Protein AF-A0A6B0SMD5-F1 (afdb_monomer_lite)

Structure (mmCIF, N/CA/C/O backbone):
data_AF-A0A6B0SMD5-F1
#
_entry.id   AF-A0A6B0SMD5-F1
#
loop_
_atom_site.group_PDB
_atom_site.id
_atom_site.type_symbol
_atom_site.label_atom_id
_atom_site.label_alt_id
_atom_site.label_comp_id
_atom_site.label_asym_id
_atom_site.label_entity_id
_atom_site.label_seq_id
_atom_site.pdbx_PDB_ins_code
_atom_site.Cartn_x
_atom_site.Cartn_y
_atom_site.Cartn_z
_atom_site.occupancy
_atom_site.B_iso_or_equiv
_atom_site.auth_seq_id
_atom_site.auth_comp_id
_atom_site.auth_asym_id
_atom_site.auth_atom_id
_atom_site.pdbx_PDB_model_num
ATOM 1 N N . ARG A 1 1 ? 33.589 -5.344 41.983 1.00 40.88 1 ARG A N 1
ATOM 2 C CA . ARG A 1 1 ? 32.615 -4.502 41.244 1.00 40.88 1 ARG A CA 1
ATOM 3 C C . ARG A 1 1 ? 31.488 -5.409 40.750 1.00 40.88 1 ARG A C 1
ATOM 5 O O . ARG A 1 1 ? 31.719 -6.184 39.834 1.00 40.88 1 ARG A O 1
ATOM 12 N N . ARG A 1 2 ? 30.335 -5.426 41.435 1.00 37.09 2 ARG A N 1
ATOM 13 C CA . ARG A 1 2 ? 29.157 -6.231 41.056 1.00 37.09 2 ARG A CA 1
ATOM 14 C C . ARG A 1 2 ? 28.336 -5.452 40.021 1.00 37.09 2 ARG A C 1
ATOM 16 O O . ARG A 1 2 ? 28.142 -4.254 40.202 1.00 37.09 2 ARG A O 1
ATOM 23 N N . ARG A 1 3 ? 27.903 -6.121 38.947 1.00 42.72 3 ARG A N 1
ATOM 24 C CA . ARG A 1 3 ? 26.966 -5.572 37.952 1.00 42.72 3 ARG A CA 1
ATOM 25 C C . ARG A 1 3 ? 25.601 -5.303 38.614 1.00 42.72 3 ARG A C 1
ATOM 27 O O . ARG A 1 3 ? 25.215 -6.104 39.468 1.00 42.72 3 ARG A O 1
ATOM 34 N N . PRO A 1 4 ? 24.864 -4.241 38.239 1.00 43.91 4 PRO A N 1
ATOM 35 C CA . PRO A 1 4 ? 23.484 -4.084 38.672 1.00 43.91 4 PRO A CA 1
ATOM 36 C C . PRO A 1 4 ? 22.638 -5.166 37.992 1.00 43.91 4 PRO A C 1
ATOM 38 O O . PRO A 1 4 ? 22.689 -5.329 36.773 1.00 43.91 4 PRO A O 1
ATOM 41 N N . GLY A 1 5 ? 21.916 -5.948 38.794 1.00 40.22 5 GLY A N 1
ATOM 42 C CA . GLY A 1 5 ? 20.971 -6.943 38.304 1.00 40.22 5 GLY A CA 1
ATOM 43 C C . GLY A 1 5 ? 19.803 -6.254 37.609 1.00 40.22 5 GLY A C 1
ATOM 44 O O . GLY A 1 5 ? 19.131 -5.422 38.214 1.00 40.22 5 GLY A O 1
ATOM 45 N N . GLY A 1 6 ? 19.564 -6.605 36.346 1.00 43.84 6 GLY A N 1
ATOM 46 C CA . GLY A 1 6 ? 18.316 -6.269 35.675 1.00 43.84 6 GLY A CA 1
ATOM 47 C C . GLY A 1 6 ? 17.167 -6.926 36.431 1.00 43.84 6 GLY A C 1
ATOM 48 O O . GLY A 1 6 ? 17.117 -8.153 36.538 1.00 43.84 6 GLY A O 1
ATOM 49 N N . ARG A 1 7 ? 16.268 -6.117 36.998 1.00 48.53 7 ARG A N 1
ATOM 50 C CA . ARG A 1 7 ? 14.989 -6.617 37.505 1.00 48.53 7 ARG A CA 1
ATOM 51 C C . ARG A 1 7 ? 14.205 -7.136 36.305 1.00 48.53 7 ARG A C 1
ATOM 53 O O . ARG A 1 7 ? 13.841 -6.360 35.429 1.00 48.53 7 ARG A O 1
ATOM 60 N N . ARG A 1 8 ? 13.986 -8.450 36.248 1.00 53.38 8 ARG A N 1
ATOM 61 C CA . ARG A 1 8 ? 12.974 -9.033 35.365 1.00 53.38 8 ARG A CA 1
ATOM 62 C C . ARG A 1 8 ? 11.617 -8.709 35.980 1.00 53.38 8 ARG A C 1
ATOM 64 O O . ARG A 1 8 ? 11.415 -9.030 37.149 1.00 53.38 8 ARG A O 1
ATOM 71 N N . ALA A 1 9 ? 10.748 -8.056 35.213 1.00 47.12 9 ALA A N 1
ATOM 72 C CA . ALA A 1 9 ? 9.362 -7.830 35.600 1.00 47.12 9 ALA A CA 1
ATOM 73 C C . ALA A 1 9 ? 8.710 -9.171 35.975 1.00 47.12 9 ALA A C 1
ATOM 75 O O . ALA A 1 9 ? 8.896 -10.180 35.289 1.00 47.12 9 ALA A O 1
ATOM 76 N N . THR A 1 10 ? 8.020 -9.193 37.106 1.00 58.84 10 THR A N 1
ATOM 77 C CA . THR A 1 10 ? 7.328 -10.366 37.641 1.00 58.84 10 THR A CA 1
ATOM 78 C C . THR A 1 10 ? 5.875 -10.396 37.162 1.00 58.84 10 THR A C 1
ATOM 80 O O . THR A 1 10 ? 5.336 -9.395 36.699 1.00 5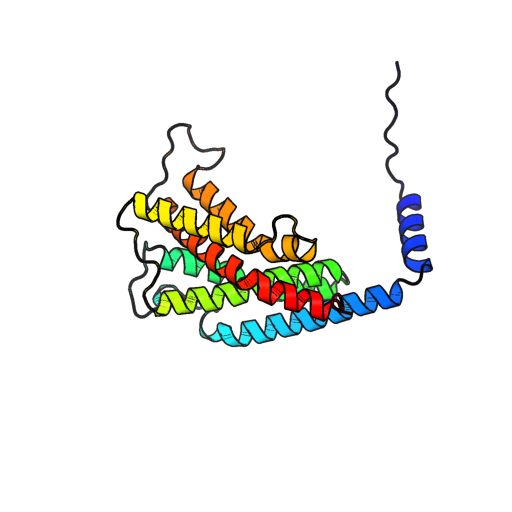8.84 10 THR A O 1
ATOM 83 N N . VAL A 1 11 ? 5.201 -11.543 37.294 1.00 60.91 11 VAL A N 1
ATOM 84 C CA . VAL A 1 11 ? 3.767 -11.679 36.961 1.00 60.91 11 VAL A CA 1
ATOM 85 C C . VAL A 1 11 ? 2.897 -10.712 37.780 1.00 60.91 11 VAL A C 1
ATOM 87 O O . VAL A 1 11 ? 1.897 -10.212 37.278 1.00 60.91 11 VAL A O 1
ATOM 90 N N . ALA A 1 12 ? 3.307 -10.396 39.012 1.00 57.53 12 ALA A N 1
ATOM 91 C CA . ALA A 1 12 ? 2.633 -9.412 39.856 1.00 57.53 12 ALA A CA 1
ATOM 92 C C . ALA A 1 12 ? 2.779 -7.978 39.317 1.00 57.53 12 ALA A C 1
ATOM 94 O O . ALA A 1 12 ? 1.843 -7.194 39.434 1.00 57.53 12 ALA A O 1
ATOM 95 N N . ASP A 1 13 ? 3.904 -7.658 38.668 1.00 63.31 13 ASP A N 1
ATOM 96 C CA . ASP A 1 13 ? 4.102 -6.357 38.019 1.00 63.31 13 ASP A CA 1
ATOM 97 C C . ASP A 1 13 ? 3.202 -6.218 36.778 1.00 63.31 13 ASP A C 1
ATOM 99 O O . ASP A 1 13 ? 2.636 -5.155 36.542 1.00 63.31 13 ASP A O 1
ATOM 103 N N . ALA A 1 14 ? 3.005 -7.303 36.018 1.00 58.41 14 ALA A N 1
ATOM 104 C CA . A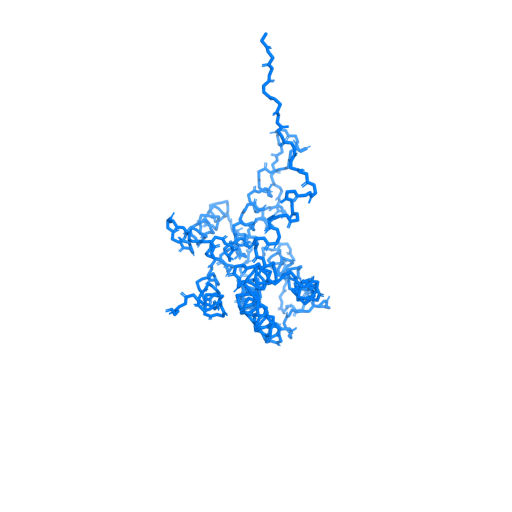LA A 1 14 ? 2.081 -7.327 34.880 1.00 58.41 14 ALA A CA 1
ATOM 105 C C . ALA A 1 14 ? 0.608 -7.236 35.317 1.00 58.41 14 ALA A C 1
ATOM 107 O O . ALA A 1 14 ? -0.176 -6.531 34.686 1.00 58.41 14 ALA A O 1
ATOM 108 N N . ALA A 1 15 ? 0.234 -7.910 36.409 1.00 63.31 15 ALA A N 1
ATOM 109 C CA . ALA A 1 15 ? -1.106 -7.815 36.985 1.00 63.31 15 ALA A CA 1
ATOM 110 C C . ALA A 1 15 ? -1.381 -6.419 37.561 1.00 63.31 15 ALA A C 1
ATOM 112 O O . ALA A 1 15 ? -2.445 -5.873 37.316 1.00 63.31 15 ALA A O 1
ATOM 113 N N . GLY A 1 16 ? -0.406 -5.806 38.243 1.00 63.56 16 GLY A N 1
ATOM 114 C CA . GLY A 1 16 ? -0.524 -4.436 38.748 1.00 63.56 16 GLY A CA 1
ATOM 115 C C . GLY A 1 16 ? -0.616 -3.387 37.636 1.00 63.56 16 GLY A C 1
ATOM 116 O O . GLY A 1 16 ? -1.392 -2.446 37.757 1.00 63.56 16 GLY A O 1
ATOM 117 N N . LEU A 1 17 ? 0.115 -3.570 36.529 1.00 59.59 17 LEU A N 1
ATOM 118 C CA . LEU A 1 17 ? -0.029 -2.742 35.326 1.00 59.59 17 LEU A CA 1
ATOM 119 C C . LEU A 1 17 ? -1.403 -2.917 34.677 1.00 59.59 17 LEU A C 1
ATOM 121 O O . LEU A 1 17 ? -2.025 -1.926 34.317 1.00 59.59 17 LEU A O 1
ATOM 125 N N . ARG A 1 18 ? -1.887 -4.159 34.558 1.00 63.84 18 ARG A N 1
ATOM 126 C CA . ARG A 1 18 ? -3.223 -4.455 34.030 1.00 63.84 18 ARG A CA 1
ATOM 127 C C . ARG A 1 18 ? -4.319 -3.860 34.911 1.00 63.84 18 ARG A C 1
ATOM 129 O O . ARG A 1 18 ? -5.243 -3.262 34.381 1.00 63.84 18 ARG A O 1
ATOM 136 N N . ASP A 1 19 ? -4.214 -3.990 36.227 1.00 64.06 19 ASP A N 1
ATOM 137 C CA . ASP A 1 19 ? -5.204 -3.452 37.158 1.00 64.06 19 ASP A CA 1
ATOM 138 C C . ASP A 1 19 ? -5.182 -1.922 37.168 1.00 64.06 19 ASP A C 1
ATOM 140 O O . ASP A 1 19 ? -6.248 -1.318 37.138 1.00 64.06 19 ASP A O 1
ATOM 144 N N . ALA A 1 20 ? -4.009 -1.281 37.125 1.00 61.00 20 ALA A N 1
ATOM 145 C CA . ALA A 1 20 ? -3.918 0.171 36.954 1.00 61.00 20 ALA A CA 1
ATOM 146 C C . ALA A 1 20 ? -4.561 0.622 35.629 1.00 61.00 20 ALA A C 1
ATOM 148 O O . ALA A 1 20 ? -5.340 1.567 35.608 1.00 61.00 20 ALA A O 1
ATOM 149 N N . TYR A 1 21 ? -4.314 -0.120 34.546 1.00 62.03 21 TYR A N 1
ATOM 150 C CA . TYR A 1 21 ? -4.884 0.143 33.224 1.00 62.03 21 TYR A CA 1
ATOM 151 C C . TYR A 1 21 ? -6.415 -0.020 33.177 1.00 62.03 21 TYR A C 1
ATOM 153 O O . TYR A 1 21 ? -7.096 0.743 32.503 1.00 62.03 21 TYR A O 1
ATOM 161 N N . VAL A 1 22 ? -6.966 -0.996 33.905 1.00 64.50 22 VAL A N 1
ATOM 162 C CA . VAL A 1 22 ? -8.417 -1.252 33.987 1.00 64.50 22 VAL A CA 1
ATOM 163 C C . VAL A 1 22 ? -9.116 -0.282 34.951 1.00 64.50 22 VAL A C 1
ATOM 165 O O . VAL A 1 22 ? -10.238 0.141 34.697 1.00 64.50 22 VAL A O 1
ATOM 168 N N . THR A 1 23 ? -8.466 0.102 36.052 1.00 60.31 23 THR A N 1
ATOM 169 C CA . THR A 1 23 ? -9.078 0.937 37.105 1.00 60.31 23 THR A CA 1
ATOM 170 C C . THR A 1 23 ? -9.229 2.402 36.685 1.00 60.31 23 THR A C 1
ATOM 172 O O . THR A 1 23 ? -10.162 3.064 37.136 1.00 60.31 23 THR A O 1
ATOM 175 N N . ASP A 1 24 ? -8.374 2.897 35.786 1.00 61.69 24 ASP A N 1
ATOM 176 C CA . ASP A 1 24 ? -8.388 4.296 35.331 1.00 61.69 24 ASP A CA 1
ATOM 177 C C . ASP A 1 24 ? -9.480 4.614 34.281 1.00 61.69 24 ASP A C 1
ATOM 179 O O . ASP A 1 24 ? -9.509 5.714 33.733 1.00 61.69 24 ASP A O 1
ATOM 183 N N . GLY A 1 25 ? -10.431 3.700 34.032 1.00 57.34 25 GLY A N 1
ATOM 184 C CA . GLY A 1 25 ? -11.622 3.993 33.220 1.00 57.34 25 GLY A CA 1
ATOM 185 C C . GLY A 1 25 ? -11.410 3.874 31.708 1.00 57.34 25 GLY A C 1
ATOM 186 O O . GLY A 1 25 ? -12.002 4.626 30.938 1.00 57.34 25 GLY A O 1
ATOM 187 N N . MET A 1 26 ? -10.586 2.915 31.281 1.00 68.44 26 MET A N 1
ATOM 188 C CA . MET A 1 26 ? -10.280 2.661 29.868 1.00 68.44 26 MET A CA 1
ATOM 189 C C . MET A 1 26 ? -11.353 1.858 29.121 1.00 68.44 26 MET A C 1
ATOM 191 O O . MET A 1 26 ? -11.210 1.678 27.918 1.00 68.44 26 MET A O 1
ATOM 195 N N . ASP A 1 27 ? -12.414 1.384 29.782 1.00 75.94 27 ASP A N 1
ATOM 196 C CA . ASP A 1 27 ? -13.461 0.577 29.131 1.00 75.94 27 ASP A CA 1
ATOM 197 C C . ASP A 1 27 ? -14.084 1.315 27.938 1.00 75.94 27 ASP A C 1
ATOM 199 O O . ASP A 1 27 ? -14.187 0.749 26.856 1.00 75.94 27 ASP A O 1
ATOM 203 N N . ALA A 1 28 ? -14.381 2.611 28.099 1.00 77.06 28 ALA A N 1
ATOM 204 C CA . ALA A 1 28 ? -14.883 3.446 27.008 1.00 77.06 28 ALA A CA 1
ATOM 205 C C . ALA A 1 28 ? -13.875 3.549 25.850 1.00 77.06 28 ALA A C 1
ATOM 207 O O . ALA A 1 28 ? -14.237 3.347 24.700 1.00 77.06 28 ALA A O 1
ATOM 208 N N . TYR A 1 29 ? -12.591 3.762 26.155 1.00 77.31 29 TYR A N 1
ATOM 209 C CA . TYR A 1 29 ? -11.536 3.801 25.139 1.00 77.31 29 TYR A CA 1
ATOM 210 C C . TYR A 1 29 ? -11.376 2.459 24.409 1.00 77.31 29 TYR A C 1
ATOM 212 O O . TYR A 1 29 ? -11.175 2.418 23.198 1.00 77.31 29 TYR A O 1
ATOM 220 N N . VAL A 1 30 ? -11.448 1.340 25.133 1.00 83.56 30 VAL A N 1
ATOM 221 C CA . VAL A 1 30 ? -11.373 -0.000 24.541 1.00 83.56 30 VAL A CA 1
ATOM 222 C C . VAL A 1 30 ? -12.583 -0.255 23.643 1.00 83.56 30 VAL A C 1
ATOM 224 O O . VAL A 1 30 ? -12.401 -0.782 22.545 1.00 83.56 30 VAL A O 1
ATOM 227 N N . ASP A 1 31 ? -13.780 0.151 24.068 1.00 86.62 31 ASP A N 1
ATOM 228 C CA . ASP A 1 31 ? -15.007 0.064 23.272 1.00 86.62 31 ASP A CA 1
ATOM 229 C C . ASP A 1 31 ? -14.931 0.938 22.007 1.00 86.62 31 ASP A C 1
ATOM 231 O O . ASP A 1 31 ? -15.345 0.501 20.926 1.00 86.62 31 ASP A O 1
ATOM 235 N N . ASP A 1 32 ? -14.336 2.130 22.101 1.00 86.50 32 ASP A N 1
ATOM 236 C CA . ASP A 1 32 ? -14.107 3.023 20.962 1.00 86.50 32 ASP A CA 1
ATOM 237 C C . ASP A 1 32 ? -13.142 2.387 19.950 1.00 86.50 32 ASP A C 1
ATOM 239 O O . ASP A 1 32 ? -13.452 2.292 18.761 1.00 86.50 32 ASP A O 1
ATOM 243 N N . VAL A 1 33 ? -12.008 1.845 20.410 1.00 88.94 33 VAL A N 1
ATOM 244 C CA . VAL A 1 33 ? -11.039 1.154 19.539 1.00 88.94 33 VAL A CA 1
ATOM 245 C C . VAL A 1 33 ? -11.635 -0.129 18.942 1.00 88.94 33 VAL A C 1
ATOM 247 O O . VAL A 1 33 ? -11.382 -0.440 17.776 1.00 88.94 33 VAL A O 1
ATOM 250 N N . ALA A 1 34 ? -12.456 -0.870 19.692 1.00 90.00 34 ALA A N 1
ATOM 251 C CA . ALA A 1 34 ? -13.175 -2.043 19.186 1.00 90.00 34 ALA A CA 1
ATOM 252 C C . ALA A 1 34 ? -14.182 -1.671 18.087 1.00 90.00 34 ALA A C 1
ATOM 254 O O . ALA A 1 34 ? -14.297 -2.359 17.063 1.00 90.00 34 ALA A O 1
ATOM 255 N N . THR A 1 35 ? -14.886 -0.555 18.279 1.00 92.56 35 THR A N 1
ATOM 256 C CA . THR A 1 35 ? -15.818 0.002 17.298 1.00 92.56 35 THR A CA 1
ATOM 257 C C . THR A 1 35 ? -15.075 0.440 16.038 1.00 92.56 35 THR A C 1
ATOM 259 O O . THR A 1 35 ? -15.469 0.044 14.938 1.00 92.56 35 THR A O 1
ATOM 262 N N . ALA A 1 36 ? -13.967 1.172 16.183 1.00 93.00 36 ALA A N 1
ATOM 263 C CA . ALA A 1 36 ? -13.107 1.588 15.078 1.00 93.00 36 ALA A CA 1
ATOM 264 C C . ALA A 1 36 ? -12.583 0.383 14.281 1.00 93.00 36 ALA A C 1
ATOM 266 O O . ALA A 1 36 ? -12.676 0.356 13.054 1.00 93.00 36 ALA A O 1
ATOM 267 N N . ALA A 1 37 ? -12.097 -0.655 14.972 1.00 93.44 37 ALA A N 1
ATOM 268 C CA . ALA A 1 37 ? -11.626 -1.888 14.345 1.00 93.44 37 ALA A CA 1
ATOM 269 C C . ALA A 1 37 ? -12.719 -2.555 13.495 1.00 93.44 37 ALA A C 1
ATOM 271 O O . ALA A 1 37 ? -12.462 -2.947 12.356 1.00 93.44 37 ALA A O 1
ATOM 272 N N . SER A 1 38 ? -13.941 -2.647 14.027 1.00 93.69 38 SER A N 1
ATOM 273 C CA . SER A 1 38 ? -15.077 -3.260 13.327 1.00 93.69 38 SER A CA 1
ATOM 274 C C . SER A 1 38 ? -15.476 -2.459 12.085 1.00 93.69 38 SER A C 1
ATOM 276 O O . SER A 1 38 ? -15.642 -3.028 11.008 1.00 93.69 38 SER A O 1
ATOM 278 N N . ARG A 1 39 ? -15.547 -1.127 12.197 1.00 94.81 39 ARG A N 1
ATOM 279 C CA . ARG A 1 39 ? -15.861 -0.251 11.058 1.00 94.81 39 ARG A CA 1
ATOM 280 C C . ARG A 1 39 ? -14.787 -0.310 9.977 1.00 94.81 39 ARG A C 1
ATOM 282 O O . ARG A 1 39 ? -15.110 -0.411 8.797 1.00 94.81 39 ARG A O 1
ATOM 289 N N . LEU A 1 40 ? -13.509 -0.310 10.357 1.00 94.62 40 LEU A N 1
ATOM 290 C CA . LEU A 1 40 ? -12.411 -0.457 9.402 1.00 94.62 40 LEU A CA 1
ATOM 291 C C . LEU A 1 40 ? -12.436 -1.825 8.707 1.00 94.62 40 LEU A C 1
ATOM 293 O O . LEU A 1 40 ? -12.183 -1.887 7.504 1.00 94.62 40 LEU A O 1
ATOM 297 N N . ALA A 1 41 ? -12.791 -2.904 9.413 1.00 92.31 41 ALA A N 1
ATOM 298 C CA . ALA A 1 41 ? -12.987 -4.218 8.801 1.00 92.31 41 ALA A CA 1
ATOM 299 C C . ALA A 1 41 ? -14.120 -4.202 7.755 1.00 92.31 41 ALA A C 1
ATOM 301 O O . ALA A 1 41 ? -13.939 -4.710 6.646 1.00 92.31 41 ALA A O 1
ATOM 302 N N . ASP A 1 42 ? -15.242 -3.538 8.046 1.00 92.62 42 ASP A N 1
ATOM 303 C CA . ASP A 1 42 ? -16.336 -3.363 7.082 1.00 92.62 42 ASP A CA 1
ATOM 304 C C . ASP A 1 42 ? -15.895 -2.572 5.839 1.00 92.62 42 ASP A C 1
ATOM 306 O O . ASP A 1 42 ? -16.248 -2.933 4.709 1.00 92.62 42 ASP A O 1
ATOM 310 N N . VAL A 1 43 ? -15.087 -1.519 6.020 1.00 93.81 43 VAL A N 1
ATOM 311 C CA . VAL A 1 43 ? -14.518 -0.727 4.915 1.00 93.81 43 VAL A CA 1
ATOM 312 C C . VAL A 1 43 ? -13.554 -1.571 4.079 1.00 93.81 43 VAL A C 1
ATOM 314 O O . VAL A 1 43 ? -13.625 -1.525 2.848 1.00 93.81 43 VAL A O 1
ATOM 317 N N . VAL A 1 44 ? -12.697 -2.381 4.711 1.00 91.81 44 VAL A N 1
ATOM 318 C CA . VAL A 1 44 ? -11.823 -3.343 4.018 1.00 91.81 44 VAL A CA 1
ATOM 319 C C . VAL A 1 44 ? -12.662 -4.291 3.169 1.00 91.81 44 VAL A C 1
ATOM 321 O O . VAL A 1 44 ? -12.436 -4.397 1.963 1.00 91.81 44 VAL A O 1
ATOM 324 N N . ALA A 1 45 ? -13.672 -4.929 3.762 1.00 89.50 45 ALA A N 1
ATOM 325 C CA . ALA A 1 45 ? -14.530 -5.880 3.068 1.00 89.50 45 ALA A CA 1
ATOM 326 C C . ALA A 1 45 ? -15.300 -5.227 1.908 1.00 89.50 45 ALA A C 1
ATOM 328 O O . ALA A 1 45 ? -15.445 -5.822 0.839 1.00 89.50 45 ALA A O 1
ATOM 329 N N . ALA A 1 46 ? -15.783 -3.994 2.085 1.00 89.62 46 ALA A N 1
ATOM 330 C CA . ALA A 1 46 ? -16.450 -3.240 1.028 1.00 89.62 46 ALA A CA 1
ATOM 331 C C . ALA A 1 46 ? -15.499 -2.888 -0.124 1.00 89.62 46 ALA A C 1
ATOM 333 O O . ALA A 1 46 ? -15.856 -3.076 -1.286 1.00 89.62 46 ALA A O 1
ATOM 334 N N . THR A 1 47 ? -14.284 -2.436 0.190 1.00 89.06 47 THR A N 1
ATOM 335 C CA . THR A 1 47 ? -13.275 -2.082 -0.818 1.00 89.06 47 THR A CA 1
ATOM 336 C C . THR A 1 47 ? -12.824 -3.323 -1.592 1.00 89.06 47 THR A C 1
ATOM 338 O O . THR A 1 47 ? -12.748 -3.293 -2.818 1.00 89.06 47 THR A O 1
ATOM 341 N N . LEU A 1 48 ? -12.635 -4.448 -0.898 1.00 85.94 48 LEU A N 1
ATOM 342 C CA . LEU A 1 48 ? -12.330 -5.742 -1.508 1.00 85.94 48 LEU A CA 1
ATOM 343 C C . LEU A 1 48 ? -13.422 -6.215 -2.462 1.00 85.94 48 LEU A C 1
ATOM 345 O O . LEU A 1 48 ? -13.111 -6.651 -3.563 1.00 85.94 48 LEU A O 1
ATOM 349 N N . ARG A 1 49 ? -14.703 -6.102 -2.088 1.00 85.25 49 ARG A N 1
ATOM 350 C CA . ARG A 1 49 ? -15.816 -6.474 -2.981 1.00 85.25 49 ARG A CA 1
ATOM 351 C C . ARG A 1 49 ? -15.814 -5.688 -4.293 1.00 85.25 49 ARG A C 1
ATOM 353 O O . ARG A 1 49 ? -16.254 -6.227 -5.302 1.00 85.25 49 ARG A O 1
ATOM 360 N N . ASN A 1 50 ? -15.310 -4.454 -4.285 1.00 83.50 50 ASN A N 1
ATOM 361 C CA . ASN A 1 50 ? -15.226 -3.632 -5.491 1.00 83.50 50 ASN A CA 1
ATOM 362 C C . ASN A 1 50 ? -14.102 -4.082 -6.435 1.00 83.50 50 ASN A C 1
ATOM 364 O O . ASN A 1 50 ? -14.273 -3.974 -7.644 1.00 83.50 50 ASN A O 1
ATOM 368 N N . ILE A 1 51 ? -12.985 -4.595 -5.904 1.00 80.44 51 ILE A N 1
ATOM 369 C CA . ILE A 1 51 ? -11.850 -5.079 -6.714 1.00 80.44 51 ILE A CA 1
ATOM 370 C C . ILE A 1 51 ? -11.886 -6.591 -6.979 1.00 80.44 51 ILE A C 1
ATOM 372 O O . ILE A 1 51 ? -11.202 -7.075 -7.871 1.00 80.44 51 ILE A O 1
ATOM 376 N N . GLY A 1 52 ? -12.670 -7.348 -6.209 1.00 68.75 52 GLY A N 1
ATOM 377 C CA . GLY A 1 52 ? -12.721 -8.811 -6.234 1.00 68.75 52 GLY A CA 1
ATOM 378 C C . GLY A 1 52 ? -13.017 -9.448 -7.597 1.00 68.75 52 GLY A C 1
ATOM 379 O O . GLY A 1 52 ? -12.422 -10.483 -7.875 1.00 68.75 52 GLY A O 1
ATOM 380 N N . PRO A 1 53 ? -13.848 -8.856 -8.483 1.00 70.50 53 PRO A N 1
ATOM 381 C CA . PRO A 1 53 ? -14.016 -9.367 -9.848 1.00 70.50 53 PRO A CA 1
ATOM 382 C C . PRO A 1 53 ? -12.727 -9.357 -10.681 1.00 70.50 53 PRO A C 1
ATOM 384 O O . PRO A 1 53 ? -12.656 -10.029 -11.706 1.00 70.50 53 PRO A O 1
ATOM 387 N N . ASP A 1 54 ? -11.738 -8.570 -10.261 1.00 68.12 54 ASP A N 1
ATOM 388 C CA . ASP A 1 54 ? -10.500 -8.333 -10.991 1.00 68.12 54 ASP A CA 1
ATOM 389 C C . ASP A 1 54 ? -9.293 -9.048 -10.367 1.00 68.12 54 ASP A C 1
ATOM 391 O O . ASP A 1 54 ? -8.268 -9.218 -11.029 1.00 68.12 54 ASP A O 1
ATOM 395 N N . ILE A 1 55 ? -9.392 -9.409 -9.083 1.00 71.81 55 ILE A N 1
ATOM 396 C CA . ILE A 1 55 ? -8.348 -10.079 -8.307 1.00 71.81 55 ILE A CA 1
ATOM 397 C C . ILE A 1 55 ? -9.017 -11.068 -7.354 1.00 71.81 55 ILE A C 1
ATOM 399 O O . ILE A 1 55 ? -9.488 -10.700 -6.274 1.00 71.81 55 ILE A O 1
ATOM 403 N N . ASP A 1 56 ? -8.981 -12.343 -7.713 1.00 71.56 56 ASP A N 1
ATOM 404 C CA . ASP A 1 56 ? -9.320 -13.441 -6.819 1.00 71.56 56 ASP A CA 1
ATOM 405 C C . ASP A 1 56 ? -8.228 -14.528 -6.810 1.00 71.56 56 ASP A C 1
ATOM 407 O O . ASP A 1 56 ? -7.128 -14.383 -7.360 1.00 71.56 56 ASP A O 1
ATOM 411 N N . ARG A 1 57 ? -8.503 -15.620 -6.091 1.00 61.09 57 ARG A N 1
ATOM 412 C CA . ARG A 1 57 ? -7.572 -16.748 -5.961 1.00 61.09 57 ARG A CA 1
ATOM 413 C C . ARG A 1 57 ? -7.400 -17.524 -7.272 1.00 61.09 57 ARG A C 1
ATOM 415 O O . ARG A 1 57 ? -6.405 -18.230 -7.409 1.00 61.09 57 ARG A O 1
ATOM 422 N N . GLU A 1 58 ? -8.371 -17.440 -8.172 1.00 65.69 58 GLU A N 1
ATOM 423 C CA . GLU A 1 58 ? -8.398 -18.163 -9.445 1.00 65.69 58 GLU A CA 1
ATOM 424 C C . GLU A 1 58 ? -7.805 -17.328 -10.585 1.00 65.69 58 GLU A C 1
ATOM 426 O O . GLU A 1 58 ? -7.373 -17.895 -11.584 1.00 65.69 58 GLU A O 1
ATOM 431 N N . SER A 1 59 ? -7.714 -16.010 -10.392 1.00 75.88 59 SER A N 1
ATOM 432 C CA . SER A 1 59 ? -7.165 -15.057 -11.348 1.00 75.88 59 SER A CA 1
ATOM 433 C C . SER A 1 59 ? -5.696 -15.354 -11.659 1.00 75.88 59 SER A C 1
ATOM 435 O O . SER A 1 59 ? -4.881 -15.578 -10.760 1.00 75.88 59 SER A O 1
ATOM 437 N N . ASP A 1 60 ? -5.323 -15.289 -12.930 1.00 73.31 60 ASP A N 1
ATOM 438 C CA . ASP A 1 60 ? -3.951 -15.460 -13.401 1.00 73.31 60 ASP A CA 1
ATOM 439 C C . ASP A 1 60 ? -3.532 -14.278 -14.289 1.00 73.31 60 ASP A C 1
ATOM 441 O O . ASP A 1 60 ? -4.329 -13.582 -14.913 1.00 73.31 60 ASP A O 1
ATOM 445 N N . VAL A 1 61 ? -2.223 -14.085 -14.407 1.00 68.50 61 VAL A N 1
ATOM 446 C CA . VAL A 1 61 ? -1.568 -13.222 -15.392 1.00 68.50 61 VAL A CA 1
ATOM 447 C C . VAL A 1 61 ? -2.081 -13.501 -16.818 1.00 68.50 61 VAL A C 1
ATOM 449 O O . VAL A 1 61 ? -2.076 -12.601 -17.657 1.00 68.50 61 VAL A O 1
ATOM 452 N N . GLY A 1 62 ? -2.526 -14.732 -17.098 1.00 69.88 62 GLY A N 1
ATOM 453 C CA . GLY A 1 62 ? -3.123 -15.133 -18.375 1.00 69.88 62 GLY A CA 1
ATOM 454 C C . GLY A 1 62 ? -4.518 -14.563 -18.659 1.00 69.88 62 GLY A C 1
ATOM 455 O O . GLY A 1 62 ? -4.929 -14.566 -19.818 1.00 69.88 62 GLY A O 1
ATOM 456 N N . ASP A 1 63 ? -5.222 -14.038 -17.654 1.00 78.25 63 ASP A N 1
ATOM 457 C CA . ASP A 1 63 ? -6.568 -13.472 -17.827 1.00 78.25 63 ASP A CA 1
ATOM 458 C C . ASP A 1 63 ? -6.541 -12.088 -18.481 1.00 78.25 63 ASP A C 1
ATOM 460 O O . ASP A 1 63 ? -7.542 -11.599 -19.016 1.00 78.25 63 ASP A O 1
ATOM 464 N N . PHE A 1 64 ? -5.371 -11.449 -18.496 1.00 77.19 64 PHE A N 1
ATOM 465 C CA . PHE A 1 64 ? -5.167 -10.237 -19.265 1.00 77.19 64 PHE A CA 1
ATOM 466 C C . PHE A 1 64 ? -5.129 -10.573 -20.759 1.00 77.19 64 PHE A C 1
ATOM 468 O O . PHE A 1 64 ? -4.435 -11.485 -21.200 1.00 77.19 64 PHE A O 1
ATOM 475 N N . GLN A 1 65 ? -5.809 -9.767 -21.580 1.00 76.12 65 GLN A N 1
ATOM 476 C CA . GLN A 1 65 ? -5.836 -9.905 -23.046 1.00 76.12 65 GLN A CA 1
ATOM 477 C C . GLN A 1 65 ? -4.497 -9.505 -23.715 1.00 76.12 65 GLN A C 1
ATOM 479 O O . GLN A 1 65 ? -4.477 -8.929 -24.803 1.00 76.12 65 GLN A O 1
ATOM 484 N N . ARG A 1 66 ? -3.359 -9.756 -23.054 1.00 79.75 66 ARG A N 1
ATOM 485 C CA . ARG A 1 66 ? -1.998 -9.452 -23.511 1.00 79.75 66 ARG A CA 1
ATOM 486 C C . ARG A 1 66 ? -0.971 -10.376 -22.853 1.00 79.75 66 ARG A C 1
ATOM 488 O O . ARG A 1 66 ? -1.155 -10.809 -21.723 1.00 79.75 66 ARG A O 1
ATOM 495 N N . ASN A 1 67 ? 0.149 -10.631 -23.536 1.00 83.81 67 ASN A N 1
ATOM 496 C CA . ASN A 1 67 ? 1.246 -11.403 -22.950 1.00 83.81 67 ASN A CA 1
ATOM 497 C C . ASN A 1 67 ? 2.036 -10.546 -21.950 1.00 83.81 67 ASN A C 1
ATOM 499 O O . ASN A 1 67 ? 2.755 -9.627 -22.345 1.00 83.81 67 ASN A O 1
ATOM 503 N N . LEU A 1 68 ? 1.918 -10.873 -20.667 1.00 88.25 68 LEU A N 1
ATOM 504 C CA . LEU A 1 68 ? 2.631 -10.210 -19.576 1.00 88.25 68 LEU A CA 1
ATOM 505 C C . LEU A 1 68 ? 3.885 -10.972 -19.126 1.00 88.25 68 LEU A C 1
ATOM 507 O O . LEU A 1 68 ? 4.622 -10.492 -18.262 1.00 88.25 68 LEU A O 1
ATOM 511 N N . GLU A 1 69 ? 4.146 -12.157 -19.672 1.00 87.56 69 GLU A N 1
ATOM 512 C CA . GLU A 1 69 ? 5.203 -13.029 -19.178 1.00 87.56 69 GLU A CA 1
ATOM 513 C C . GLU A 1 69 ? 6.589 -12.362 -19.245 1.00 87.56 69 GLU A C 1
ATOM 515 O O . GLU A 1 69 ? 7.018 -11.801 -20.259 1.00 87.56 69 GLU A O 1
ATOM 520 N N . GLY A 1 70 ? 7.297 -12.406 -18.115 1.00 87.94 70 GLY A N 1
ATOM 521 C CA . GLY A 1 70 ? 8.618 -11.800 -17.968 1.00 87.94 70 GLY A CA 1
ATOM 522 C C . GLY A 1 70 ? 8.622 -10.270 -18.014 1.00 87.94 70 GLY A C 1
ATOM 523 O O . GLY A 1 70 ? 9.665 -9.693 -18.308 1.00 87.94 70 GLY A O 1
ATOM 524 N N . THR A 1 71 ? 7.488 -9.610 -17.772 1.00 95.00 71 THR A N 1
ATOM 525 C CA . THR A 1 71 ? 7.399 -8.146 -17.644 1.00 95.00 71 THR A CA 1
ATOM 526 C C . THR A 1 71 ? 7.217 -7.724 -16.179 1.00 95.00 71 THR A C 1
ATOM 528 O O . THR A 1 71 ? 6.742 -8.531 -15.371 1.00 95.00 71 THR A O 1
ATOM 531 N N . PRO A 1 72 ? 7.533 -6.467 -15.817 1.00 96.56 72 PRO A N 1
ATOM 532 C CA . PRO A 1 72 ? 7.223 -5.937 -14.492 1.00 96.56 72 PRO A CA 1
ATOM 533 C C . PRO A 1 72 ? 5.730 -5.972 -14.158 1.00 96.56 72 PRO A C 1
ATOM 535 O O . PRO A 1 72 ? 5.388 -6.204 -13.005 1.00 96.56 72 PRO A O 1
ATOM 538 N N . ALA A 1 73 ? 4.841 -5.824 -15.146 1.00 95.88 73 ALA A N 1
ATOM 539 C CA . ALA A 1 73 ? 3.397 -5.964 -14.956 1.00 95.88 73 ALA A CA 1
ATOM 540 C C . ALA A 1 73 ? 3.000 -7.342 -14.394 1.00 95.88 73 ALA A C 1
ATOM 542 O O . ALA A 1 73 ? 2.163 -7.418 -13.496 1.00 95.88 73 ALA A O 1
ATOM 543 N N . ALA A 1 74 ? 3.627 -8.432 -14.858 1.00 93.88 74 ALA A N 1
ATOM 544 C CA . ALA A 1 74 ? 3.380 -9.761 -14.290 1.00 93.88 74 ALA A CA 1
ATOM 545 C C . ALA A 1 74 ? 3.876 -9.873 -12.841 1.00 93.88 74 ALA A C 1
ATOM 547 O O . ALA A 1 74 ? 3.213 -10.488 -12.008 1.00 93.88 74 ALA A O 1
ATOM 548 N N . GLU A 1 75 ? 5.031 -9.287 -12.519 1.00 94.69 75 GLU A N 1
ATOM 549 C CA . GLU A 1 75 ? 5.550 -9.297 -11.147 1.00 94.69 75 GLU A CA 1
ATOM 550 C C . GLU A 1 75 ? 4.696 -8.428 -10.212 1.00 94.69 75 GLU A C 1
ATOM 552 O O . GLU A 1 75 ? 4.385 -8.855 -9.100 1.00 94.69 75 GLU A O 1
ATOM 557 N N . LEU A 1 76 ? 4.241 -7.262 -10.682 1.00 95.62 76 LEU A N 1
ATOM 558 C CA . LEU A 1 76 ? 3.289 -6.396 -9.987 1.00 95.62 76 LEU A CA 1
ATOM 559 C C . LEU A 1 76 ? 1.980 -7.139 -9.691 1.00 95.62 76 LEU A C 1
ATOM 561 O O . LEU A 1 76 ? 1.537 -7.145 -8.544 1.00 95.62 76 LEU A O 1
ATOM 565 N N . PHE A 1 77 ? 1.403 -7.832 -10.679 1.00 92.94 77 PHE A N 1
ATOM 566 C CA . PHE A 1 77 ? 0.188 -8.625 -10.470 1.00 92.94 77 PHE A CA 1
ATOM 567 C C . PHE A 1 77 ? 0.381 -9.710 -9.402 1.00 92.94 77 PHE A C 1
ATOM 569 O O . PHE A 1 77 ? -0.460 -9.870 -8.523 1.00 92.94 77 PHE A O 1
ATOM 576 N N . ARG A 1 78 ? 1.525 -10.409 -9.395 1.00 91.00 78 ARG A N 1
ATOM 577 C CA . ARG A 1 78 ? 1.836 -11.410 -8.355 1.00 91.00 78 ARG A CA 1
ATOM 578 C C . ARG A 1 78 ? 2.044 -10.805 -6.969 1.00 91.00 78 ARG A C 1
ATOM 580 O O . ARG A 1 78 ? 1.820 -11.489 -5.969 1.00 91.00 78 ARG A O 1
ATOM 587 N N . VAL A 1 79 ? 2.536 -9.570 -6.868 1.00 91.00 79 VAL A N 1
ATOM 588 C CA . VAL A 1 79 ? 2.574 -8.844 -5.588 1.00 91.00 79 VAL A CA 1
ATOM 589 C C . VAL A 1 79 ? 1.143 -8.580 -5.131 1.00 91.00 79 VAL A C 1
ATOM 591 O O . VAL A 1 79 ? 0.768 -9.045 -4.060 1.00 91.00 79 VAL A O 1
ATOM 594 N N . VAL A 1 80 ? 0.333 -7.955 -5.985 1.00 90.81 80 VAL A N 1
ATOM 595 C CA . VAL A 1 80 ? -1.071 -7.622 -5.711 1.00 90.81 80 VAL A CA 1
ATOM 596 C C . VAL A 1 80 ? -1.884 -8.847 -5.289 1.00 90.81 80 VAL A C 1
ATOM 598 O O . VAL A 1 80 ? -2.519 -8.830 -4.237 1.00 90.81 80 VAL A O 1
ATOM 601 N N . GLN A 1 81 ? -1.818 -9.938 -6.053 1.00 88.50 81 GLN A N 1
ATOM 602 C CA . GLN A 1 81 ? -2.567 -11.158 -5.764 1.00 88.50 81 GLN A CA 1
ATOM 603 C C . GLN A 1 81 ? -2.184 -11.756 -4.405 1.00 88.50 81 GLN A C 1
ATOM 605 O O . GLN A 1 81 ? -3.059 -12.126 -3.623 1.00 88.50 81 GLN A O 1
ATOM 610 N N . ARG A 1 82 ? -0.881 -11.825 -4.086 1.00 84.81 82 ARG A N 1
ATOM 611 C CA . ARG A 1 82 ? -0.417 -12.341 -2.785 1.00 84.81 82 ARG A CA 1
ATOM 612 C C . ARG A 1 82 ? -0.930 -11.501 -1.625 1.00 84.81 82 ARG A C 1
ATOM 614 O O . ARG A 1 82 ? -1.257 -12.065 -0.584 1.00 84.81 82 ARG A O 1
ATOM 621 N N . THR A 1 83 ? -0.981 -10.187 -1.801 1.00 80.19 83 THR A N 1
ATOM 622 C CA . THR A 1 83 ? -1.426 -9.280 -0.751 1.00 80.19 83 THR A CA 1
ATOM 623 C C . THR A 1 83 ? -2.939 -9.361 -0.542 1.00 80.19 83 THR A C 1
ATOM 625 O O . THR A 1 83 ? -3.397 -9.538 0.583 1.00 80.19 83 THR A O 1
ATOM 628 N N . VAL A 1 84 ? -3.727 -9.336 -1.620 1.00 78.62 84 VAL A N 1
ATOM 629 C CA . VAL A 1 84 ? -5.199 -9.302 -1.552 1.00 78.62 84 VAL A CA 1
ATOM 630 C C . VAL A 1 84 ? -5.802 -10.639 -1.103 1.00 78.62 84 VAL A C 1
ATOM 632 O O . VAL A 1 84 ? -6.717 -10.655 -0.284 1.00 78.62 84 VAL A O 1
ATOM 635 N N . VAL A 1 85 ? -5.273 -11.776 -1.572 1.00 73.31 85 VAL A N 1
ATOM 636 C CA . VAL A 1 85 ? -5.853 -13.110 -1.300 1.00 73.31 85 VAL A CA 1
ATOM 637 C C . VAL A 1 85 ? -5.674 -13.554 0.167 1.00 73.31 85 VAL A C 1
ATOM 639 O O . VAL A 1 85 ? -6.351 -14.480 0.616 1.00 73.31 85 VAL A O 1
ATOM 642 N N . GLY A 1 86 ? -4.783 -12.911 0.933 1.00 64.75 86 GLY A N 1
ATOM 643 C CA . GLY A 1 86 ? -4.497 -13.260 2.333 1.00 64.75 86 GLY A CA 1
ATOM 644 C C . GLY A 1 86 ? -4.972 -12.258 3.391 1.00 64.75 86 GLY A C 1
ATOM 645 O O . GLY A 1 86 ? -5.057 -12.627 4.560 1.00 64.75 86 GLY A O 1
ATOM 646 N N . ALA A 1 87 ? -5.265 -11.012 3.017 1.00 67.81 87 ALA A N 1
ATOM 647 C CA . ALA A 1 87 ? -5.428 -9.919 3.975 1.00 67.81 87 ALA A CA 1
ATOM 648 C C . ALA A 1 87 ? -6.726 -9.920 4.823 1.00 67.81 87 ALA A C 1
ATOM 650 O O . ALA A 1 87 ? -6.619 -9.734 6.038 1.00 67.81 87 ALA A O 1
ATOM 651 N N . PRO A 1 88 ? -7.941 -10.149 4.276 1.00 63.69 88 PRO A N 1
ATOM 652 C CA . PRO A 1 88 ? -9.181 -9.934 5.038 1.00 63.69 88 PRO A CA 1
ATOM 653 C C . PRO A 1 88 ? -9.365 -10.865 6.246 1.00 63.69 88 PRO A C 1
ATOM 655 O O . PRO A 1 88 ? -9.778 -10.403 7.307 1.00 63.69 88 PRO A O 1
ATOM 658 N N . ASN A 1 89 ? -8.979 -12.143 6.137 1.00 69.25 89 ASN A N 1
ATOM 659 C CA . ASN A 1 89 ? -9.133 -13.105 7.240 1.00 69.25 89 ASN A CA 1
ATOM 660 C C . ASN A 1 89 ? -8.342 -12.683 8.490 1.00 69.25 89 ASN A C 1
ATOM 662 O O . ASN A 1 89 ? -8.735 -12.977 9.613 1.00 69.25 89 ASN A O 1
ATOM 666 N N . TRP A 1 90 ? -7.234 -11.957 8.312 1.00 76.94 90 TRP A N 1
ATOM 667 C CA . TRP A 1 90 ? -6.354 -11.606 9.420 1.00 76.94 90 TRP A CA 1
ATOM 668 C C . TRP A 1 90 ? -6.924 -10.499 10.319 1.00 76.94 90 TRP A C 1
ATOM 670 O O . TRP A 1 90 ? -6.698 -10.517 11.531 1.00 76.94 90 TRP A O 1
ATOM 680 N N . VAL A 1 91 ? -7.691 -9.557 9.756 1.00 84.62 91 VAL A N 1
ATOM 681 C CA . VAL A 1 91 ? -8.337 -8.481 10.528 1.00 84.62 91 VAL A CA 1
ATOM 682 C C . VAL A 1 91 ? -9.448 -9.060 11.403 1.00 84.62 91 VAL A C 1
ATOM 684 O O . VAL A 1 91 ? -9.443 -8.847 12.617 1.00 84.62 91 VAL A O 1
ATOM 687 N N . GLU A 1 92 ? -10.345 -9.854 10.815 1.00 84.69 92 GLU A N 1
ATOM 688 C CA . GLU A 1 92 ? -11.452 -10.502 11.530 1.00 84.69 92 GLU A CA 1
ATOM 689 C C . GLU A 1 92 ? -10.942 -11.448 12.629 1.00 84.69 92 GLU A C 1
ATOM 691 O O . GLU A 1 92 ? -11.407 -11.379 13.769 1.00 84.69 92 GLU A O 1
ATOM 696 N N . ASP A 1 93 ? -9.909 -12.250 12.343 1.00 85.62 93 ASP A N 1
ATOM 697 C CA . ASP A 1 93 ? -9.266 -13.128 13.331 1.00 85.62 93 ASP A CA 1
ATOM 698 C C . ASP A 1 93 ? -8.646 -12.350 14.502 1.00 85.62 93 ASP A C 1
ATOM 700 O O . ASP A 1 93 ? -8.509 -12.871 15.613 1.00 85.62 93 ASP A O 1
ATOM 704 N N . THR A 1 94 ? -8.202 -11.116 14.264 1.00 86.94 94 THR A N 1
ATOM 705 C CA . THR A 1 94 ? -7.611 -10.255 15.296 1.00 86.94 94 THR A CA 1
ATOM 706 C C . THR A 1 94 ? -8.694 -9.619 16.169 1.00 86.94 94 THR A C 1
ATOM 708 O O . THR A 1 94 ? -8.557 -9.618 17.396 1.00 86.94 94 THR A O 1
ATOM 711 N N . ILE A 1 95 ? -9.813 -9.198 15.568 1.00 88.44 95 ILE A N 1
ATOM 712 C CA . ILE A 1 95 ? -11.019 -8.755 16.287 1.00 88.44 95 ILE A CA 1
ATOM 713 C C . ILE A 1 95 ? -11.568 -9.891 17.155 1.00 88.44 95 ILE A C 1
ATOM 715 O O . ILE A 1 95 ? -11.818 -9.689 18.341 1.00 88.44 95 ILE A O 1
ATOM 719 N N . ALA A 1 96 ? -11.681 -11.107 16.613 1.00 88.19 96 ALA A N 1
ATOM 720 C CA . ALA A 1 96 ? -12.184 -12.272 17.344 1.00 88.19 96 ALA A CA 1
ATOM 721 C C . ALA A 1 96 ? -11.320 -12.645 18.566 1.00 88.19 96 ALA A C 1
ATOM 723 O O . ALA A 1 96 ? -11.817 -13.240 19.523 1.00 88.19 96 ALA A O 1
ATOM 724 N N . ARG A 1 97 ? -10.030 -12.282 18.556 1.00 88.62 97 ARG A N 1
ATOM 725 C CA . ARG A 1 97 ? -9.100 -12.449 19.687 1.00 88.62 97 ARG A CA 1
ATOM 726 C C . ARG A 1 97 ? -9.126 -11.284 20.688 1.00 88.62 97 ARG A C 1
ATOM 728 O O . ARG A 1 97 ? -8.437 -11.371 21.702 1.00 88.62 97 ARG A O 1
ATOM 735 N N . GLY A 1 98 ? -9.898 -10.228 20.425 1.00 87.00 98 GLY A N 1
ATOM 736 C CA . GLY A 1 98 ? -9.997 -9.031 21.268 1.00 87.00 98 GLY A CA 1
ATOM 737 C C . GLY A 1 98 ? -8.790 -8.091 21.178 1.00 87.00 98 GLY A C 1
ATOM 738 O O . GLY A 1 98 ? -8.594 -7.264 22.063 1.00 87.00 98 GLY A O 1
ATOM 739 N N . ASP A 1 99 ? -7.960 -8.217 20.140 1.00 90.69 99 ASP A N 1
ATOM 740 C CA . ASP A 1 99 ? -6.745 -7.413 19.957 1.00 90.69 99 ASP A CA 1
ATOM 741 C C . ASP A 1 99 ? -7.026 -6.205 19.045 1.00 90.69 99 ASP A C 1
ATOM 743 O O . ASP A 1 99 ? -6.536 -6.095 17.921 1.00 90.69 99 ASP A O 1
ATOM 747 N N . TYR A 1 100 ? -7.903 -5.309 19.504 1.00 89.62 100 TYR A N 1
ATOM 748 C CA . TYR A 1 100 ? -8.501 -4.280 18.647 1.00 89.62 100 TYR A CA 1
ATOM 749 C C . TYR A 1 100 ? -7.498 -3.257 18.104 1.00 89.62 100 TYR A C 1
ATOM 751 O O . TYR A 1 100 ? -7.614 -2.851 16.952 1.00 89.62 100 TYR A O 1
ATOM 759 N N . ALA A 1 101 ? -6.467 -2.890 18.869 1.00 89.62 101 ALA A N 1
ATOM 760 C CA . ALA A 1 101 ? -5.412 -2.000 18.378 1.00 89.62 101 ALA A CA 1
ATOM 761 C C . ALA A 1 101 ? -4.627 -2.640 17.221 1.00 89.62 101 ALA A C 1
ATOM 763 O O . ALA A 1 101 ? -4.367 -1.996 16.201 1.00 89.62 101 ALA A O 1
ATOM 764 N N . THR A 1 102 ? -4.306 -3.932 17.340 1.00 91.06 102 THR A N 1
ATOM 765 C CA . THR A 1 102 ? -3.695 -4.681 16.240 1.00 91.06 102 THR A CA 1
ATOM 766 C C . THR A 1 102 ? -4.665 -4.798 15.072 1.00 91.06 102 THR A C 1
ATOM 768 O O . THR A 1 102 ? -4.239 -4.658 13.929 1.00 91.06 102 THR A O 1
ATOM 771 N N . ALA A 1 103 ? -5.964 -4.990 15.315 1.00 92.44 103 ALA A N 1
ATOM 772 C CA . ALA A 1 103 ? -6.963 -5.044 14.251 1.00 92.44 103 ALA A CA 1
ATOM 773 C C . ALA A 1 103 ? -7.061 -3.722 13.470 1.00 92.44 103 ALA A C 1
ATOM 775 O O . ALA A 1 103 ? -7.049 -3.763 12.242 1.00 92.44 103 ALA A O 1
ATOM 776 N N . VAL A 1 104 ? -7.061 -2.565 14.145 1.00 93.62 104 VAL A N 1
ATOM 777 C CA . VAL A 1 104 ? -7.012 -1.238 13.498 1.00 93.62 104 VAL A CA 1
ATOM 778 C C . VAL A 1 104 ? -5.771 -1.113 12.618 1.00 93.62 104 VAL A C 1
ATOM 780 O O . VAL A 1 104 ? -5.875 -0.761 11.444 1.00 93.62 104 VAL A O 1
ATOM 783 N N . ALA A 1 105 ? -4.599 -1.463 13.154 1.00 92.19 105 ALA A N 1
ATOM 784 C CA . ALA A 1 105 ? -3.351 -1.415 12.400 1.00 92.19 105 ALA A CA 1
ATOM 785 C C . ALA A 1 105 ? -3.385 -2.313 11.152 1.00 92.19 105 ALA A C 1
ATOM 787 O O . ALA A 1 105 ? -3.003 -1.916 10.051 1.00 92.19 105 ALA A O 1
ATOM 788 N N . SER A 1 106 ? -3.887 -3.531 11.333 1.00 92.06 106 SER A N 1
ATOM 789 C CA . SER A 1 106 ? -4.034 -4.539 10.284 1.00 92.06 106 SER A CA 1
ATOM 790 C C . SER A 1 106 ? -4.991 -4.079 9.192 1.00 92.06 106 SER A C 1
ATOM 792 O O . SER A 1 106 ? -4.710 -4.261 8.007 1.00 92.06 106 SER A O 1
ATOM 794 N N . ALA A 1 107 ? -6.104 -3.460 9.586 1.00 93.56 107 ALA A N 1
ATOM 795 C CA . ALA A 1 107 ? -7.081 -2.912 8.665 1.00 93.56 107 ALA A CA 1
ATOM 796 C C . ALA A 1 107 ? -6.496 -1.733 7.878 1.00 93.56 107 ALA A C 1
ATOM 798 O O . ALA A 1 107 ? -6.658 -1.697 6.664 1.00 93.56 107 ALA A O 1
ATOM 799 N N . GLY A 1 108 ? -5.738 -0.838 8.522 1.00 95.06 108 GLY A N 1
ATOM 800 C CA . GLY A 1 108 ? -5.023 0.250 7.847 1.00 95.06 108 GLY A CA 1
ATOM 801 C C . GLY A 1 108 ? -4.049 -0.254 6.776 1.00 95.06 108 GLY A C 1
ATOM 802 O O . GLY A 1 108 ? -4.125 0.174 5.626 1.00 95.06 108 GLY A O 1
ATOM 803 N N . HIS A 1 109 ? -3.191 -1.225 7.110 1.00 93.69 109 HIS A N 1
ATOM 804 C CA . HIS A 1 109 ? -2.302 -1.849 6.119 1.00 93.69 109 HIS A CA 1
ATOM 805 C C . HIS A 1 109 ? -3.092 -2.494 4.972 1.00 93.69 109 HIS A C 1
ATOM 807 O O . HIS A 1 109 ? -2.788 -2.272 3.802 1.00 93.69 109 HIS A O 1
ATOM 813 N N . THR A 1 110 ? -4.144 -3.244 5.311 1.00 93.00 110 THR A N 1
ATOM 814 C CA . THR A 1 110 ? -4.980 -3.931 4.321 1.00 93.00 110 THR A CA 1
ATOM 815 C C . THR A 1 110 ? -5.686 -2.941 3.394 1.00 93.00 110 THR A C 1
ATOM 817 O O . THR A 1 110 ? -5.770 -3.187 2.196 1.00 93.00 110 THR A O 1
ATOM 820 N N . LEU A 1 111 ? -6.170 -1.806 3.904 1.00 94.12 111 LEU A N 1
ATOM 821 C CA . LEU A 1 111 ? -6.793 -0.771 3.077 1.00 94.12 111 LEU A CA 1
ATOM 822 C C . LEU A 1 111 ? -5.809 -0.180 2.069 1.00 94.12 111 LEU A C 1
ATOM 824 O O . LEU A 1 111 ? -6.164 -0.062 0.897 1.00 94.12 111 LEU A O 1
ATOM 828 N N . VAL A 1 112 ? -4.578 0.136 2.490 1.00 95.69 112 VAL A N 1
ATOM 829 C CA . VAL A 1 112 ? -3.522 0.592 1.568 1.00 95.69 112 VAL A CA 1
ATOM 830 C C . VAL A 1 112 ? -3.296 -0.438 0.473 1.00 95.69 112 VAL A C 1
ATOM 832 O O . VAL A 1 112 ? -3.303 -0.096 -0.708 1.00 95.69 112 VAL A O 1
ATOM 835 N N . ASP A 1 113 ? -3.156 -1.703 0.856 1.00 93.44 113 ASP A N 1
ATOM 836 C CA . ASP A 1 113 ? -2.890 -2.787 -0.078 1.00 93.44 113 ASP A CA 1
ATOM 837 C C . ASP A 1 113 ? -4.024 -2.990 -1.096 1.00 93.44 113 ASP A C 1
ATOM 839 O O . ASP A 1 113 ? -3.772 -3.172 -2.286 1.00 93.44 113 ASP A O 1
ATOM 843 N N . VAL A 1 114 ? -5.282 -2.910 -0.657 1.00 92.06 114 VAL A N 1
ATOM 844 C CA . VAL A 1 114 ? -6.464 -3.084 -1.515 1.00 92.06 114 VAL A CA 1
ATOM 845 C C . VAL A 1 114 ? -6.656 -1.895 -2.464 1.00 92.06 114 VAL A C 1
ATOM 847 O O . VAL A 1 114 ? -6.964 -2.087 -3.642 1.00 92.06 114 VAL A O 1
ATOM 850 N N . VAL A 1 115 ? -6.435 -0.664 -1.996 1.00 94.06 115 VAL A N 1
ATOM 851 C CA . VAL A 1 115 ? -6.499 0.538 -2.849 1.00 94.06 115 VAL A CA 1
ATOM 852 C C . VAL A 1 115 ? -5.361 0.536 -3.877 1.00 94.06 115 VAL A C 1
ATOM 854 O O . VAL A 1 115 ? -5.584 0.804 -5.065 1.00 94.06 115 VAL A O 1
ATOM 857 N N . ALA A 1 116 ? -4.150 0.172 -3.449 1.00 95.50 116 ALA A N 1
ATOM 858 C CA . ALA A 1 116 ? -3.001 0.021 -4.332 1.00 95.50 116 ALA A CA 1
ATOM 859 C C . ALA A 1 116 ? -3.236 -1.069 -5.384 1.00 95.50 116 ALA A C 1
ATOM 861 O O . ALA A 1 116 ? -2.935 -0.866 -6.559 1.00 95.50 116 ALA A O 1
ATOM 862 N N . ALA A 1 117 ? -3.830 -2.195 -4.985 1.00 92.25 117 ALA A N 1
ATOM 863 C CA . ALA A 1 117 ? -4.187 -3.296 -5.868 1.00 92.25 117 ALA A CA 1
ATOM 864 C C . ALA A 1 117 ? -5.144 -2.876 -6.991 1.00 92.25 117 ALA A C 1
ATOM 866 O O . ALA A 1 117 ? -4.880 -3.173 -8.157 1.00 92.25 117 ALA A O 1
ATOM 867 N N . GLY A 1 118 ? -6.214 -2.142 -6.664 1.00 92.19 118 GLY A N 1
ATOM 868 C CA . GLY A 1 118 ? -7.147 -1.623 -7.670 1.00 92.19 118 GLY A CA 1
ATOM 869 C C . GLY A 1 118 ? -6.465 -0.693 -8.681 1.00 92.19 118 GLY A C 1
ATOM 870 O O . GLY A 1 118 ? -6.689 -0.801 -9.891 1.00 92.19 118 GLY A O 1
ATOM 871 N N . SER A 1 119 ? -5.568 0.171 -8.197 1.00 95.06 119 SER A N 1
ATOM 872 C CA . SER A 1 119 ? -4.791 1.088 -9.044 1.00 95.06 119 SER A CA 1
ATOM 873 C C . SER A 1 119 ? -3.810 0.335 -9.949 1.00 95.06 119 SER A C 1
ATOM 875 O O . SER A 1 119 ? -3.745 0.586 -11.152 1.00 95.06 119 SER A O 1
ATOM 877 N N . ALA A 1 120 ? -3.099 -0.646 -9.390 1.00 94.81 120 ALA A N 1
ATOM 878 C CA . ALA A 1 120 ? -2.159 -1.488 -10.116 1.00 94.81 120 ALA A CA 1
ATOM 879 C C . ALA A 1 120 ? -2.845 -2.313 -11.213 1.00 94.81 120 ALA A C 1
ATOM 881 O O . ALA A 1 120 ? -2.351 -2.366 -12.336 1.00 94.81 120 ALA A O 1
ATOM 882 N N . VAL A 1 121 ? -3.995 -2.934 -10.930 1.00 91.69 121 VAL A N 1
ATOM 883 C CA . VAL A 1 121 ? -4.726 -3.713 -11.941 1.00 91.69 121 VAL A CA 1
ATOM 884 C C . VAL A 1 121 ? -5.275 -2.833 -13.052 1.00 91.69 121 VAL A C 1
ATOM 886 O O . VAL A 1 121 ? -5.188 -3.223 -14.216 1.00 91.69 121 VAL A O 1
ATOM 889 N N . SER A 1 122 ? -5.767 -1.638 -12.724 1.00 91.88 122 SER A N 1
ATOM 890 C CA . SER A 1 122 ? -6.196 -0.666 -13.736 1.00 91.88 122 SER A CA 1
ATOM 891 C C . SER A 1 122 ? -5.034 -0.301 -14.667 1.00 91.88 122 SER A C 1
ATOM 893 O O . SER A 1 122 ? -5.138 -0.485 -15.876 1.00 91.88 122 SER A O 1
ATOM 895 N N . ALA A 1 123 ? -3.871 0.047 -14.112 1.00 94.56 123 ALA A N 1
ATOM 896 C CA . ALA A 1 123 ? -2.672 0.339 -14.897 1.00 94.56 123 ALA A CA 1
ATO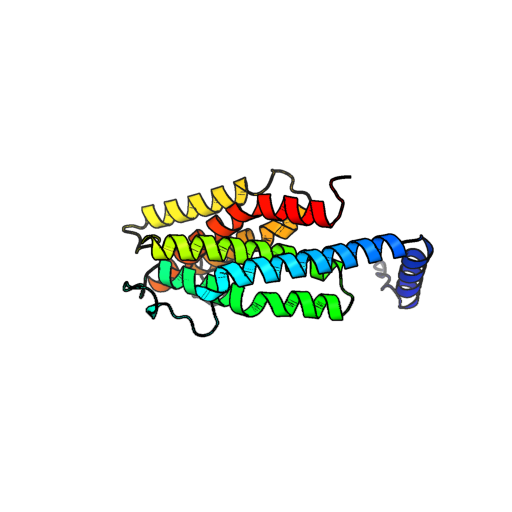M 897 C C . ALA A 1 123 ? -2.205 -0.854 -15.755 1.00 94.56 123 ALA A C 1
ATOM 899 O O . ALA A 1 123 ? -1.819 -0.699 -16.916 1.00 94.56 123 ALA A O 1
ATOM 900 N N . ILE A 1 124 ? -2.277 -2.082 -15.224 1.00 93.25 124 ILE A N 1
ATOM 901 C CA . ILE A 1 124 ? -1.964 -3.292 -15.997 1.00 93.25 124 ILE A CA 1
ATOM 902 C C . ILE A 1 124 ? -2.987 -3.503 -17.127 1.00 93.25 124 ILE A C 1
ATOM 904 O O . ILE A 1 124 ? -2.608 -3.981 -18.197 1.00 93.25 124 ILE A O 1
ATOM 908 N N . ARG A 1 125 ? -4.262 -3.157 -16.960 1.00 89.44 125 ARG A N 1
ATOM 909 C CA . ARG A 1 125 ? -5.241 -3.219 -18.061 1.00 89.44 125 ARG A CA 1
ATOM 910 C C . ARG A 1 125 ? -4.945 -2.183 -19.137 1.00 89.44 125 ARG A C 1
ATOM 912 O O . ARG A 1 125 ? -4.994 -2.517 -20.318 1.00 89.44 125 ARG A O 1
ATOM 919 N N . ASP A 1 126 ? -4.537 -0.991 -18.721 1.00 92.00 126 ASP A N 1
ATOM 920 C CA . ASP A 1 126 ? -4.252 0.145 -19.602 1.00 92.00 126 ASP A CA 1
ATOM 921 C C . ASP A 1 126 ? -2.932 0.019 -20.372 1.00 92.00 126 ASP A C 1
ATOM 923 O O . ASP A 1 126 ? -2.613 0.836 -21.235 1.00 92.00 126 ASP A O 1
ATOM 927 N N . GLY A 1 127 ? -2.170 -1.045 -20.122 1.00 92.25 127 GLY A N 1
ATOM 928 C CA . GLY A 1 127 ? -0.976 -1.346 -20.896 1.00 92.25 127 GLY A CA 1
ATOM 929 C C . GLY A 1 127 ? 0.337 -1.019 -20.187 1.00 92.25 127 GLY A C 1
ATOM 930 O O . GLY A 1 127 ? 1.398 -1.305 -20.744 1.00 92.25 127 GLY A O 1
ATOM 931 N N . GLU A 1 128 ? 0.294 -0.487 -18.967 1.00 94.62 128 GLU A N 1
ATOM 932 C CA . GLU A 1 128 ? 1.477 -0.012 -18.249 1.00 94.62 128 GLU A CA 1
ATOM 933 C C . GLU A 1 128 ? 2.396 -1.151 -17.770 1.00 94.62 128 GLU A C 1
ATOM 935 O O . GLU A 1 128 ? 2.065 -2.342 -17.862 1.00 94.62 128 GLU A O 1
ATOM 940 N N . HIS A 1 129 ? 3.568 -0.754 -17.256 1.00 94.69 129 HIS A N 1
ATOM 941 C CA . HIS A 1 129 ? 4.597 -1.618 -16.656 1.00 94.69 129 HIS A CA 1
ATOM 942 C C . HIS A 1 129 ? 5.177 -2.665 -17.613 1.00 94.69 129 HIS A C 1
ATOM 944 O O . HIS A 1 129 ? 5.394 -3.826 -17.254 1.00 94.69 129 HIS A O 1
ATOM 950 N N . GLY A 1 130 ? 5.445 -2.239 -18.850 1.00 93.50 130 GLY A N 1
ATOM 951 C CA . GLY A 1 130 ? 6.227 -3.003 -19.822 1.00 93.50 130 GLY A CA 1
ATOM 952 C C . GLY A 1 130 ? 7.685 -3.208 -19.388 1.00 93.50 130 GLY A C 1
ATOM 953 O O . GLY A 1 130 ? 8.128 -2.719 -18.351 1.00 93.50 130 GLY A O 1
ATOM 954 N N . LYS A 1 131 ? 8.450 -3.960 -20.188 1.00 95.44 131 LYS A N 1
ATOM 955 C CA . LYS A 1 131 ? 9.886 -4.152 -19.931 1.00 95.44 131 LYS A CA 1
ATOM 956 C C . LYS A 1 131 ? 10.616 -2.806 -20.061 1.00 95.44 131 LYS A C 1
ATOM 958 O O . LYS A 1 131 ? 10.463 -2.185 -21.112 1.00 95.44 131 LYS A O 1
ATOM 963 N N . PRO A 1 132 ? 11.438 -2.405 -19.074 1.00 94.56 132 PRO A N 1
ATOM 964 C CA . PRO A 1 132 ? 12.307 -1.245 -19.213 1.00 94.56 132 PRO A CA 1
ATOM 965 C C . PRO A 1 132 ? 13.241 -1.415 -20.415 1.00 94.56 132 PRO A C 1
ATOM 967 O O . PRO A 1 132 ? 13.798 -2.495 -20.633 1.00 94.56 132 PRO A O 1
ATOM 970 N N . ALA A 1 133 ? 13.415 -0.353 -21.191 1.00 94.31 133 ALA A N 1
ATOM 971 C CA . ALA A 1 133 ? 14.270 -0.300 -22.366 1.00 94.31 133 ALA A CA 1
ATOM 972 C C . ALA A 1 133 ? 15.761 -0.183 -22.010 1.00 94.31 133 ALA A C 1
ATOM 974 O O . ALA A 1 133 ? 16.615 -0.496 -22.842 1.00 94.31 133 ALA A O 1
ATOM 975 N N . SER A 1 134 ? 16.089 0.270 -20.795 1.00 95.31 134 SER A N 1
ATOM 976 C CA . SER A 1 134 ? 17.470 0.475 -20.350 1.00 95.31 134 SER A CA 1
ATOM 977 C C . SER A 1 134 ? 17.624 0.428 -18.827 1.00 95.31 134 SER A C 1
ATOM 979 O O . SER A 1 134 ? 16.650 0.484 -18.075 1.00 95.31 134 SER A O 1
ATOM 981 N N . THR A 1 135 ? 18.876 0.377 -18.367 1.00 94.50 135 THR A N 1
ATOM 982 C CA . THR A 1 135 ? 19.225 0.545 -16.949 1.00 94.50 135 THR A CA 1
ATOM 983 C C . THR A 1 135 ? 18.824 1.922 -16.421 1.00 94.50 135 THR A C 1
ATOM 985 O O . THR A 1 135 ? 18.336 2.015 -15.300 1.00 94.50 135 THR A O 1
ATOM 988 N N . ASP A 1 136 ? 18.963 2.981 -17.223 1.00 97.06 136 ASP A N 1
ATOM 989 C CA . ASP A 1 136 ? 18.577 4.341 -16.817 1.00 97.06 136 ASP A CA 1
ATOM 990 C C . ASP A 1 136 ? 17.073 4.438 -16.533 1.00 97.06 136 ASP A C 1
ATOM 992 O O . ASP A 1 136 ? 16.649 5.123 -15.603 1.00 97.06 136 ASP A O 1
ATOM 996 N N . GLU A 1 137 ? 16.251 3.703 -17.287 1.00 97.19 137 GLU A N 1
ATOM 997 C CA . GLU A 1 137 ? 14.817 3.620 -17.018 1.00 97.19 137 GLU A CA 1
ATOM 998 C C . GLU A 1 137 ? 14.529 2.894 -15.697 1.00 97.19 137 GLU A C 1
ATOM 1000 O O . GLU A 1 137 ? 13.689 3.349 -14.922 1.00 97.19 137 GLU A O 1
ATOM 1005 N N . VAL A 1 138 ? 15.263 1.819 -15.386 1.00 96.56 138 VAL A N 1
ATOM 1006 C CA . VAL A 1 138 ? 15.163 1.134 -14.083 1.00 96.56 138 VAL A CA 1
ATOM 1007 C C . VAL A 1 138 ? 15.527 2.083 -12.939 1.00 96.56 138 VAL A C 1
ATOM 1009 O O . VAL A 1 138 ? 14.797 2.148 -11.949 1.00 96.56 138 VAL A O 1
ATOM 1012 N N . VAL A 1 139 ? 16.610 2.853 -13.083 1.00 97.25 139 VAL A N 1
ATOM 1013 C CA . VAL A 1 139 ? 17.028 3.860 -12.093 1.00 97.25 139 VAL A CA 1
ATOM 1014 C C . VAL A 1 139 ? 15.947 4.927 -11.921 1.00 97.25 139 VAL A C 1
ATOM 1016 O O . VAL A 1 139 ? 15.561 5.214 -10.792 1.00 97.25 139 VAL A O 1
ATOM 1019 N N . SER A 1 140 ? 15.379 5.441 -13.014 1.00 98.06 140 SER A N 1
ATOM 1020 C CA . SER A 1 140 ? 14.292 6.425 -12.953 1.00 98.06 140 SER A CA 1
ATOM 1021 C C . SER A 1 140 ? 13.037 5.878 -12.261 1.00 98.06 140 SER A C 1
ATOM 1023 O O . SER A 1 140 ? 12.391 6.588 -11.488 1.00 98.06 140 SER A O 1
ATOM 1025 N N . ILE A 1 141 ? 12.681 4.612 -12.505 1.00 98.06 141 ILE A N 1
ATOM 1026 C CA . ILE A 1 141 ? 11.555 3.956 -11.825 1.00 98.06 141 ILE A CA 1
ATOM 1027 C C . ILE A 1 141 ? 11.833 3.824 -10.325 1.00 98.06 141 ILE A C 1
ATOM 1029 O O . ILE A 1 141 ? 10.960 4.144 -9.517 1.00 98.06 141 ILE A O 1
ATOM 1033 N N . ARG A 1 142 ? 13.047 3.403 -9.954 1.00 98.06 142 ARG A N 1
ATOM 1034 C CA . ARG A 1 142 ? 13.486 3.327 -8.558 1.00 98.06 142 ARG A CA 1
ATOM 1035 C C . ARG A 1 142 ? 13.383 4.690 -7.877 1.00 98.06 142 ARG A C 1
ATOM 1037 O O . ARG A 1 142 ? 12.736 4.797 -6.842 1.00 98.06 142 ARG A O 1
ATOM 1044 N N . GLU A 1 143 ? 13.975 5.731 -8.455 1.00 98.38 143 GLU A N 1
ATOM 1045 C CA . GLU A 1 143 ? 13.955 7.093 -7.901 1.00 98.38 143 GLU A CA 1
ATOM 1046 C C . GLU A 1 143 ? 12.530 7.611 -7.695 1.00 98.38 143 GLU A C 1
ATOM 1048 O O . GLU A 1 143 ? 12.227 8.168 -6.642 1.00 98.38 143 GLU A O 1
ATOM 1053 N N . ARG A 1 144 ? 11.629 7.358 -8.651 1.00 98.25 144 ARG A N 1
ATOM 1054 C CA . ARG A 1 144 ? 10.210 7.714 -8.521 1.00 98.25 144 ARG A CA 1
ATOM 1055 C C . ARG A 1 144 ? 9.532 6.988 -7.361 1.00 98.25 144 ARG A C 1
ATOM 1057 O O . ARG A 1 144 ? 8.706 7.588 -6.684 1.00 98.25 144 ARG A O 1
ATOM 1064 N N . ALA A 1 145 ? 9.863 5.719 -7.130 1.00 98.19 145 ALA A N 1
ATOM 1065 C CA . ALA A 1 145 ? 9.312 4.963 -6.010 1.00 98.19 145 ALA A CA 1
ATOM 1066 C C . ALA A 1 145 ? 9.809 5.482 -4.656 1.00 98.19 145 ALA A C 1
ATOM 1068 O O . ALA A 1 145 ? 9.004 5.614 -3.739 1.00 98.19 145 ALA A O 1
ATOM 1069 N N . PHE A 1 146 ? 11.095 5.828 -4.541 1.00 97.50 146 PHE A N 1
ATOM 1070 C CA . PHE A 1 146 ? 11.623 6.483 -3.339 1.00 97.50 146 PHE A CA 1
ATOM 1071 C C . PHE A 1 146 ? 10.938 7.827 -3.094 1.00 97.50 146 PHE A C 1
ATOM 1073 O O . PHE A 1 146 ? 10.405 8.032 -2.010 1.00 97.50 146 PHE A O 1
ATOM 1080 N N . ALA A 1 147 ? 10.864 8.683 -4.117 1.00 97.69 147 ALA A N 1
ATOM 1081 C CA . ALA A 1 147 ? 10.200 9.978 -4.010 1.00 97.69 147 ALA A CA 1
ATOM 1082 C C . ALA A 1 147 ? 8.728 9.836 -3.596 1.00 97.69 147 ALA A C 1
ATOM 1084 O O . ALA A 1 147 ? 8.291 10.513 -2.680 1.00 97.69 147 ALA A O 1
ATOM 1085 N N . ALA A 1 148 ? 7.980 8.903 -4.195 1.00 97.69 148 ALA A N 1
ATOM 1086 C CA . ALA A 1 148 ? 6.582 8.678 -3.832 1.00 97.69 148 ALA A CA 1
ATOM 1087 C C . ALA A 1 148 ? 6.413 8.241 -2.367 1.00 97.69 148 ALA A C 1
ATOM 1089 O O . ALA A 1 148 ? 5.502 8.709 -1.691 1.00 97.69 148 ALA A O 1
ATOM 1090 N N . VAL A 1 149 ? 7.276 7.346 -1.873 1.00 95.81 149 VAL A N 1
ATOM 1091 C CA . VAL A 1 149 ? 7.230 6.881 -0.476 1.00 95.81 149 VAL A CA 1
ATOM 1092 C C . VAL A 1 149 ? 7.640 7.985 0.497 1.00 95.81 149 VAL A C 1
ATOM 1094 O O . VAL A 1 149 ? 7.030 8.093 1.560 1.00 95.81 149 VAL A O 1
ATOM 1097 N N . ASP A 1 150 ? 8.637 8.794 0.140 1.00 94.25 150 ASP A N 1
ATOM 1098 C CA . ASP A 1 150 ? 9.072 9.936 0.945 1.00 94.25 150 ASP A CA 1
ATOM 1099 C C . ASP A 1 150 ? 7.996 11.036 0.978 1.00 94.25 150 ASP A C 1
ATOM 1101 O O . ASP A 1 150 ? 7.704 11.559 2.047 1.00 94.25 150 ASP A O 1
ATOM 1105 N N . ASP A 1 151 ? 7.342 11.328 -0.152 1.00 94.06 151 ASP A N 1
ATOM 1106 C CA . ASP A 1 151 ? 6.277 12.338 -0.262 1.00 94.06 151 ASP A CA 1
ATOM 1107 C C . ASP A 1 151 ? 4.976 11.919 0.447 1.00 94.06 151 ASP A C 1
ATOM 1109 O O . ASP A 1 151 ? 4.193 12.769 0.875 1.00 94.06 151 ASP A O 1
ATOM 1113 N N . ALA A 1 152 ? 4.721 10.613 0.578 1.00 92.19 152 ALA A N 1
ATOM 1114 C CA . ALA A 1 152 ? 3.529 10.087 1.246 1.00 92.19 152 ALA A CA 1
ATOM 1115 C C . ALA A 1 152 ? 3.546 10.269 2.773 1.00 92.19 152 ALA A C 1
ATOM 1117 O O . ALA A 1 152 ? 2.517 10.075 3.422 1.00 92.19 152 ALA A O 1
ATOM 1118 N N . LEU A 1 153 ? 4.696 10.621 3.354 1.00 86.00 153 LEU A N 1
ATOM 1119 C CA . LEU A 1 153 ? 4.853 10.862 4.782 1.00 86.00 153 LEU A CA 1
ATOM 1120 C C . LEU A 1 153 ? 5.337 12.295 5.033 1.00 86.00 153 LEU A C 1
ATOM 1122 O O . LEU A 1 153 ? 6.250 12.769 4.362 1.00 86.00 153 LEU A O 1
ATOM 1126 N N . PRO A 1 154 ? 4.803 12.997 6.046 1.00 80.31 154 PRO A N 1
ATOM 1127 C CA . PRO A 1 154 ? 5.428 14.235 6.489 1.00 80.31 154 PRO A CA 1
ATOM 1128 C C . PRO A 1 154 ? 6.817 13.938 7.080 1.00 80.31 154 PRO A C 1
ATOM 1130 O O . PRO A 1 154 ? 7.094 12.823 7.524 1.00 80.31 154 PRO A O 1
ATOM 1133 N N . ALA A 1 155 ? 7.686 14.954 7.136 1.00 82.50 155 ALA A N 1
ATOM 1134 C CA . ALA A 1 155 ? 9.062 14.813 7.636 1.00 82.50 155 ALA A CA 1
ATOM 1135 C C . ALA A 1 155 ? 9.141 14.219 9.058 1.00 82.50 155 ALA A C 1
ATOM 1137 O O . ALA A 1 155 ? 10.085 13.502 9.387 1.00 82.50 155 ALA A O 1
ATOM 1138 N N . GLU A 1 156 ? 8.130 14.497 9.882 1.00 83.44 156 GLU A N 1
ATOM 1139 C CA . GLU A 1 156 ? 7.932 13.897 11.199 1.00 83.44 156 GLU A CA 1
ATOM 1140 C C . GLU A 1 156 ? 6.551 13.223 11.225 1.00 83.44 156 GLU A C 1
ATOM 1142 O O . GLU A 1 156 ? 5.558 13.869 11.564 1.00 83.44 156 GLU A O 1
ATOM 1147 N N . PRO A 1 157 ? 6.453 11.947 10.809 1.00 84.31 157 PRO A N 1
ATOM 1148 C CA . PRO A 1 157 ? 5.181 11.245 10.775 1.00 84.31 157 PRO A CA 1
ATOM 1149 C C . PRO A 1 157 ? 4.704 10.914 12.182 1.00 84.31 157 PRO A C 1
ATOM 1151 O O . PRO A 1 157 ? 5.468 10.426 13.021 1.00 84.31 157 PRO A O 1
ATOM 1154 N N . GLY A 1 158 ? 3.415 11.148 12.417 1.00 86.69 158 GLY A N 1
ATOM 1155 C CA . GLY A 1 158 ? 2.739 10.634 13.591 1.00 86.69 158 GLY A CA 1
ATOM 1156 C C . GLY A 1 158 ? 2.638 9.101 13.557 1.00 86.69 158 GLY A C 1
ATOM 1157 O O . GLY A 1 158 ? 3.008 8.441 12.574 1.00 86.69 158 GLY A O 1
ATOM 1158 N N . PRO A 1 159 ? 2.165 8.488 14.655 1.00 85.81 159 PRO A N 1
ATOM 1159 C CA . PRO A 1 159 ? 2.082 7.035 14.760 1.00 85.81 159 PRO A CA 1
ATOM 1160 C C . PRO A 1 159 ? 1.181 6.390 13.701 1.00 85.81 159 PRO A C 1
ATOM 1162 O O . PRO A 1 159 ? 1.511 5.306 13.224 1.00 85.81 159 PRO A O 1
ATOM 1165 N N . VAL A 1 160 ? 0.069 7.036 13.327 1.00 88.38 160 VAL A N 1
ATOM 1166 C CA . VAL A 1 160 ? -0.878 6.492 12.340 1.00 88.38 160 VAL A CA 1
ATOM 1167 C C . VAL A 1 160 ? -0.279 6.552 10.941 1.00 88.38 160 VAL A C 1
ATOM 1169 O O . VAL A 1 160 ? -0.310 5.555 10.230 1.00 88.38 160 VAL A O 1
ATOM 1172 N N . GLU A 1 161 ? 0.343 7.669 10.570 1.00 91.69 161 GLU A N 1
ATOM 1173 C CA . GLU A 1 161 ? 1.016 7.847 9.285 1.00 91.69 161 GLU A CA 1
ATOM 1174 C C . GLU A 1 161 ? 2.131 6.812 9.113 1.00 91.69 161 GLU A C 1
ATOM 1176 O O . GLU A 1 161 ? 2.174 6.082 8.120 1.00 91.69 161 GLU A O 1
ATOM 1181 N N . ALA A 1 162 ? 3.008 6.691 10.116 1.00 89.38 162 ALA A N 1
ATOM 1182 C CA . ALA A 1 162 ? 4.116 5.742 10.092 1.00 89.38 162 ALA A CA 1
ATOM 1183 C C . ALA A 1 162 ? 3.640 4.285 9.988 1.00 89.38 162 ALA A C 1
A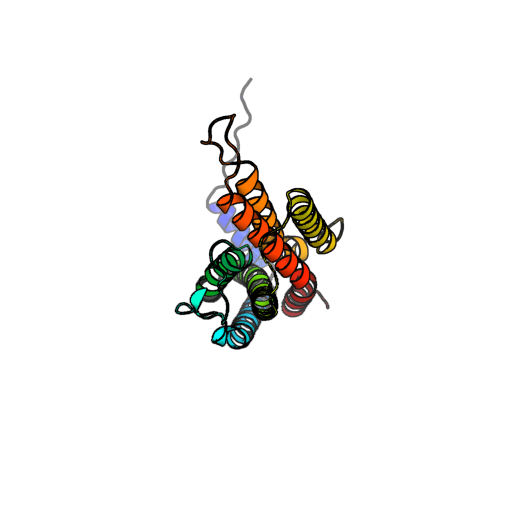TOM 1185 O O . ALA A 1 162 ? 4.306 3.466 9.346 1.00 89.38 162 ALA A O 1
ATOM 1186 N N . LEU A 1 163 ? 2.506 3.974 10.621 1.00 90.94 163 LEU A N 1
ATOM 1187 C CA . LEU A 1 163 ? 1.870 2.668 10.563 1.00 90.94 163 LEU A CA 1
ATOM 1188 C C . LEU A 1 163 ? 1.277 2.415 9.174 1.00 90.94 163 LEU A C 1
ATOM 1190 O O . LEU A 1 163 ? 1.681 1.478 8.495 1.00 90.94 163 LEU A O 1
ATOM 1194 N N . VAL A 1 164 ? 0.396 3.292 8.699 1.00 94.44 164 VAL A N 1
ATOM 1195 C CA . VAL A 1 164 ? -0.307 3.135 7.419 1.00 94.44 164 VAL A CA 1
ATOM 1196 C C . VAL A 1 164 ? 0.664 3.095 6.234 1.00 94.44 164 VAL A C 1
ATOM 1198 O O . VAL A 1 164 ? 0.441 2.333 5.299 1.00 94.44 164 VAL A O 1
ATOM 1201 N N . ALA A 1 165 ? 1.787 3.817 6.278 1.00 94.75 165 ALA A N 1
ATOM 1202 C CA . ALA A 1 165 ? 2.799 3.794 5.216 1.00 94.75 165 ALA A CA 1
ATOM 1203 C C . ALA A 1 165 ? 3.704 2.548 5.206 1.00 94.75 165 ALA A C 1
ATOM 1205 O O . ALA A 1 165 ? 4.537 2.384 4.304 1.00 94.75 165 ALA A O 1
ATOM 1206 N N . TRP A 1 166 ? 3.582 1.655 6.192 1.00 93.56 166 TRP A N 1
ATOM 1207 C CA . TRP A 1 166 ? 4.424 0.466 6.290 1.00 93.56 166 TRP A CA 1
ATOM 1208 C C . TRP A 1 166 ? 4.418 -0.425 5.033 1.00 93.56 166 TRP A C 1
ATOM 1210 O O . TRP A 1 166 ? 5.513 -0.834 4.631 1.00 93.56 166 TRP A O 1
ATOM 1220 N N . PRO A 1 167 ? 3.282 -0.705 4.354 1.00 93.62 167 PRO A N 1
ATOM 1221 C CA . PRO A 1 167 ? 3.276 -1.534 3.147 1.00 93.62 167 PRO A CA 1
ATOM 1222 C C . PRO A 1 167 ? 4.132 -0.957 2.012 1.00 93.62 167 PRO A C 1
ATOM 1224 O O . PRO A 1 167 ? 4.890 -1.690 1.366 1.00 93.62 167 PRO A O 1
ATOM 1227 N N . ALA A 1 168 ? 4.083 0.365 1.817 1.00 95.75 168 ALA A N 1
ATOM 1228 C CA . ALA A 1 168 ? 4.871 1.059 0.803 1.00 95.75 168 ALA A CA 1
ATOM 1229 C C . ALA A 1 168 ? 6.375 0.971 1.118 1.00 95.75 168 ALA A C 1
ATOM 1231 O O . ALA A 1 168 ? 7.171 0.524 0.288 1.00 95.75 168 ALA A O 1
ATOM 1232 N N . ARG A 1 169 ? 6.760 1.278 2.366 1.00 95.38 169 ARG A N 1
ATOM 1233 C CA . ARG A 1 169 ? 8.157 1.208 2.836 1.00 95.38 169 ARG A CA 1
ATOM 1234 C C . ARG A 1 169 ? 8.723 -0.208 2.798 1.00 95.38 169 ARG A C 1
ATOM 1236 O O . ARG A 1 169 ? 9.867 -0.412 2.391 1.00 95.38 169 ARG A O 1
ATOM 1243 N N . ARG A 1 170 ? 7.932 -1.197 3.225 1.00 94.12 170 ARG A N 1
ATOM 1244 C CA . ARG A 1 170 ? 8.315 -2.610 3.175 1.00 94.12 170 ARG A CA 1
ATOM 1245 C C . ARG A 1 170 ? 8.564 -3.042 1.738 1.00 94.12 170 ARG A C 1
ATOM 1247 O O . ARG A 1 170 ? 9.595 -3.647 1.469 1.00 94.12 170 ARG A O 1
ATOM 1254 N N . THR A 1 171 ? 7.652 -2.724 0.824 1.00 94.81 171 THR A N 1
ATOM 1255 C CA . THR A 1 171 ? 7.789 -3.149 -0.572 1.00 94.81 171 THR A CA 1
ATOM 1256 C C . THR A 1 171 ? 8.994 -2.500 -1.245 1.00 94.81 171 THR A C 1
ATOM 1258 O O . THR A 1 171 ? 9.705 -3.174 -1.988 1.00 94.81 171 THR A O 1
ATOM 1261 N N . LEU A 1 172 ? 9.272 -1.232 -0.929 1.00 95.12 172 LEU A N 1
ATOM 1262 C CA . LEU A 1 172 ? 10.470 -0.538 -1.389 1.00 95.12 172 LEU A CA 1
ATOM 1263 C C . LEU A 1 172 ? 11.752 -1.230 -0.896 1.00 95.12 172 LEU A C 1
ATOM 1265 O O . LEU A 1 172 ? 12.647 -1.511 -1.687 1.00 95.12 172 LEU A O 1
ATOM 1269 N N . ARG A 1 173 ? 11.819 -1.586 0.394 1.00 94.25 173 ARG A N 1
ATOM 1270 C CA . ARG A 1 173 ? 12.946 -2.348 0.959 1.00 94.25 173 ARG A CA 1
ATOM 1271 C C . ARG A 1 173 ? 13.100 -3.722 0.308 1.00 94.25 173 ARG A C 1
ATOM 1273 O O . ARG A 1 173 ? 14.222 -4.147 0.032 1.00 94.25 173 ARG A O 1
ATOM 1280 N N . ASP A 1 174 ? 11.994 -4.428 0.094 1.00 92.50 174 ASP A N 1
ATOM 1281 C CA . ASP A 1 174 ? 12.030 -5.719 -0.581 1.00 92.50 174 ASP A CA 1
ATOM 1282 C C . ASP A 1 174 ? 12.582 -5.558 -2.006 1.00 92.50 174 ASP A C 1
ATOM 1284 O O . ASP A 1 174 ? 13.416 -6.359 -2.404 1.00 92.50 174 ASP A O 1
ATOM 1288 N N . ALA A 1 175 ? 12.181 -4.517 -2.749 1.00 94.44 175 ALA A N 1
ATOM 1289 C CA . ALA A 1 175 ? 12.691 -4.235 -4.095 1.00 94.44 175 ALA A CA 1
ATOM 1290 C C . ALA A 1 175 ? 14.209 -4.004 -4.108 1.00 94.44 175 ALA A C 1
ATOM 1292 O O . ALA A 1 175 ? 14.904 -4.584 -4.938 1.00 94.44 175 ALA A O 1
ATOM 1293 N N . GLU A 1 176 ? 14.727 -3.223 -3.154 1.00 94.75 176 GLU A N 1
ATOM 1294 C CA . GLU A 1 176 ? 16.174 -3.036 -2.987 1.00 94.75 176 GLU A CA 1
ATOM 1295 C C . GLU A 1 176 ? 16.888 -4.358 -2.699 1.00 94.75 176 GLU A C 1
ATOM 1297 O O . GLU A 1 176 ? 17.972 -4.598 -3.219 1.00 94.75 176 GLU A O 1
ATOM 1302 N N . THR A 1 177 ? 16.267 -5.233 -1.904 1.00 90.88 177 THR A N 1
ATOM 1303 C CA . THR A 1 177 ? 16.832 -6.551 -1.585 1.00 90.88 177 THR A CA 1
ATOM 1304 C C . THR A 1 177 ? 16.932 -7.431 -2.834 1.00 90.88 177 THR A C 1
ATOM 1306 O O . THR A 1 177 ? 17.925 -8.130 -2.993 1.00 90.88 177 THR A O 1
ATOM 1309 N N . GLU A 1 178 ? 15.962 -7.362 -3.755 1.00 89.19 178 GLU A N 1
ATOM 1310 C CA . GLU A 1 178 ? 16.034 -8.108 -5.025 1.00 89.19 178 GLU A CA 1
ATOM 1311 C C . GLU A 1 178 ? 17.202 -7.642 -5.918 1.00 89.19 178 GLU A C 1
ATOM 1313 O O . GLU A 1 178 ? 17.691 -8.426 -6.722 1.00 89.19 178 GLU A O 1
ATOM 1318 N N . LEU A 1 179 ? 17.649 -6.381 -5.817 1.00 90.00 179 LEU A N 1
ATOM 1319 C CA . LEU A 1 179 ? 18.757 -5.854 -6.632 1.00 90.00 179 LEU A CA 1
ATOM 1320 C C . LEU A 1 179 ? 20.122 -5.942 -5.947 1.00 90.00 179 LEU A C 1
ATOM 1322 O O . LEU A 1 179 ? 21.132 -6.082 -6.633 1.00 90.00 179 LEU A O 1
ATOM 1326 N N . ALA A 1 180 ? 20.159 -5.808 -4.622 1.00 86.56 180 ALA A N 1
ATOM 1327 C CA . ALA A 1 180 ? 21.387 -5.865 -3.833 1.00 86.56 180 ALA A CA 1
ATOM 1328 C C . ALA A 1 180 ? 21.844 -7.301 -3.543 1.00 86.56 180 ALA A C 1
ATOM 1330 O O . ALA A 1 180 ? 22.995 -7.503 -3.162 1.00 86.56 180 ALA A O 1
ATOM 1331 N N . GLY A 1 181 ? 20.945 -8.269 -3.720 1.00 78.12 181 GLY A N 1
ATOM 1332 C CA . GLY A 1 181 ? 21.184 -9.663 -3.401 1.00 78.12 181 GLY A CA 1
ATOM 1333 C C . GLY A 1 181 ? 20.906 -10.004 -1.938 1.00 78.12 181 GLY A C 1
ATOM 1334 O O . GLY A 1 181 ? 20.653 -9.145 -1.085 1.00 78.12 181 GLY A O 1
ATOM 1335 N N . HIS A 1 182 ? 20.917 -11.298 -1.641 1.00 78.62 182 HIS A N 1
ATOM 1336 C CA . HIS A 1 182 ? 20.692 -11.839 -0.301 1.00 78.62 182 HIS A CA 1
ATOM 1337 C C . HIS A 1 182 ? 22.015 -12.123 0.429 1.00 78.62 182 HIS A C 1
ATOM 1339 O O . HIS A 1 182 ? 23.028 -12.403 -0.193 1.00 78.62 182 HIS A O 1
ATOM 1345 N N . GLU A 1 183 ? 21.997 -12.146 1.769 1.00 75.69 183 GLU A N 1
ATOM 1346 C CA . GLU A 1 183 ? 23.190 -12.366 2.623 1.00 75.69 183 GLU A CA 1
ATOM 1347 C C . GLU A 1 183 ? 23.988 -13.648 2.292 1.00 75.69 183 GLU A C 1
ATOM 1349 O O . GLU A 1 183 ? 25.159 -13.762 2.640 1.00 75.69 183 GLU A O 1
ATOM 1354 N N . TYR A 1 184 ? 23.366 -14.620 1.623 1.00 76.88 184 TYR A N 1
ATOM 1355 C CA . TYR A 1 184 ? 23.983 -15.895 1.252 1.00 76.88 184 TYR A CA 1
ATOM 1356 C C . TYR A 1 184 ? 24.533 -15.934 -0.180 1.00 76.88 184 TYR A C 1
ATOM 1358 O O . TYR A 1 184 ? 25.043 -16.975 -0.602 1.00 76.88 184 TYR A O 1
ATOM 1366 N N . GLU A 1 185 ? 24.388 -14.854 -0.943 1.00 81.38 185 GLU A N 1
ATOM 1367 C CA . GLU A 1 185 ? 24.904 -14.768 -2.305 1.00 81.38 185 GLU A CA 1
ATOM 1368 C C . GLU A 1 185 ? 26.397 -14.411 -2.304 1.00 81.38 185 GLU A C 1
ATOM 1370 O O . GLU A 1 185 ? 26.884 -13.759 -1.379 1.00 81.38 185 GLU A O 1
ATOM 1375 N N . PRO A 1 186 ? 27.160 -14.895 -3.298 1.00 81.06 186 PRO A N 1
ATOM 1376 C CA . PRO A 1 186 ? 28.580 -14.584 -3.396 1.00 81.06 186 PRO A CA 1
ATOM 1377 C C . PRO A 1 186 ? 28.804 -13.090 -3.679 1.00 81.06 186 PRO A C 1
ATOM 1379 O O . PRO A 1 186 ? 27.966 -12.436 -4.294 1.00 81.06 186 PRO A O 1
ATOM 1382 N N . ASP A 1 187 ? 29.965 -12.564 -3.277 1.00 78.81 187 ASP A N 1
ATOM 1383 C CA . ASP A 1 187 ? 30.307 -11.134 -3.390 1.00 78.81 187 ASP A CA 1
ATOM 1384 C C . ASP A 1 187 ? 30.291 -10.588 -4.838 1.00 78.81 187 ASP A C 1
ATOM 1386 O O . ASP A 1 187 ? 30.251 -9.376 -5.044 1.00 78.81 187 ASP A O 1
ATOM 1390 N N . ASP A 1 188 ? 30.355 -11.462 -5.847 1.00 83.38 188 ASP A N 1
ATOM 1391 C CA . ASP A 1 188 ? 30.307 -11.132 -7.276 1.00 83.38 188 ASP A CA 1
ATOM 1392 C C . ASP A 1 188 ? 28.929 -11.371 -7.917 1.00 83.38 188 ASP A C 1
ATOM 1394 O O . ASP A 1 188 ? 28.787 -11.298 -9.144 1.00 83.38 188 ASP A O 1
ATOM 1398 N N . TRP A 1 189 ? 27.908 -11.652 -7.105 1.00 89.25 189 TRP A N 1
ATOM 1399 C CA . TRP A 1 189 ? 26.549 -11.822 -7.590 1.00 89.25 189 TRP A CA 1
ATOM 1400 C C . TRP A 1 189 ? 26.037 -10.545 -8.260 1.00 89.25 189 TRP A C 1
ATOM 1402 O O . TRP A 1 189 ? 26.279 -9.421 -7.818 1.00 89.25 189 TRP A O 1
ATOM 1412 N N . THR A 1 190 ? 25.308 -10.733 -9.358 1.00 87.06 190 TH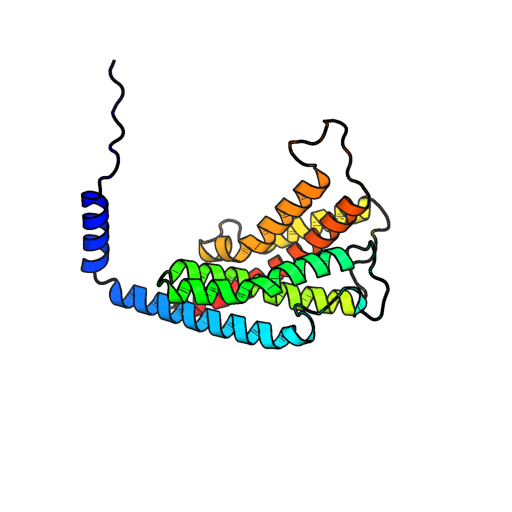R A N 1
ATOM 1413 C CA . THR A 1 190 ? 24.642 -9.650 -10.078 1.00 87.06 190 THR A CA 1
ATOM 1414 C C . THR A 1 190 ? 23.203 -10.054 -10.381 1.00 87.06 190 THR A C 1
ATOM 1416 O O . THR A 1 190 ? 22.967 -11.211 -10.748 1.00 87.06 190 THR A O 1
ATOM 1419 N N . PRO A 1 191 ? 22.238 -9.125 -10.256 1.00 88.81 191 PRO A N 1
ATOM 1420 C CA . PRO A 1 191 ? 20.833 -9.436 -10.465 1.00 88.81 191 PRO A CA 1
ATOM 1421 C C . PRO A 1 191 ? 20.581 -9.851 -11.913 1.00 88.81 191 PRO A C 1
ATOM 1423 O O . PRO A 1 191 ? 20.973 -9.170 -12.867 1.00 88.81 191 PRO A O 1
ATOM 1426 N N . GLY A 1 192 ? 19.886 -10.973 -12.082 1.00 91.00 192 GLY A N 1
ATOM 1427 C CA . GLY A 1 192 ? 19.431 -11.432 -13.382 1.00 91.00 192 GLY A CA 1
ATOM 1428 C C . GLY A 1 192 ? 18.225 -10.632 -13.872 1.00 91.00 192 GLY A C 1
ATOM 1429 O O . GLY A 1 192 ? 17.594 -9.864 -13.146 1.00 91.00 192 GLY A O 1
ATOM 1430 N N . GLN A 1 193 ? 17.826 -10.864 -15.126 1.00 90.88 193 GLN A N 1
ATOM 1431 C CA . GLN A 1 193 ? 16.664 -10.189 -15.717 1.00 90.88 193 GLN A CA 1
ATOM 1432 C C . GLN A 1 193 ? 15.391 -10.363 -14.875 1.00 90.88 193 GLN A C 1
ATOM 1434 O O . GLN A 1 193 ? 14.605 -9.428 -14.745 1.00 90.88 193 GLN A O 1
ATOM 1439 N N . ARG A 1 194 ? 15.181 -11.554 -14.303 1.00 91.06 194 ARG A N 1
ATOM 1440 C CA . ARG A 1 194 ? 14.013 -11.841 -13.463 1.00 91.06 194 ARG A CA 1
ATOM 1441 C C . ARG A 1 194 ? 14.005 -10.993 -12.190 1.00 91.06 194 ARG A C 1
ATOM 1443 O O . ARG A 1 194 ? 12.945 -10.492 -11.825 1.00 91.06 194 ARG A O 1
ATOM 1450 N N . ASP A 1 195 ? 15.162 -10.817 -11.562 1.00 93.62 195 ASP A N 1
ATOM 1451 C CA . ASP A 1 195 ? 15.316 -10.031 -10.336 1.00 93.62 195 ASP A CA 1
ATOM 1452 C C . ASP A 1 195 ? 15.040 -8.553 -10.625 1.00 93.62 195 ASP A C 1
ATOM 1454 O O . ASP A 1 195 ? 14.263 -7.916 -9.917 1.00 93.62 195 ASP A O 1
ATOM 1458 N N . VAL A 1 196 ? 15.528 -8.050 -11.767 1.00 95.62 196 VAL A N 1
ATOM 1459 C CA . VAL A 1 196 ? 15.210 -6.696 -12.248 1.00 95.62 196 VAL A CA 1
ATOM 1460 C C . VAL A 1 196 ? 13.710 -6.519 -12.497 1.00 95.62 196 VAL A C 1
ATOM 1462 O O . VAL A 1 196 ? 13.129 -5.553 -12.010 1.00 95.62 196 VAL A O 1
ATOM 1465 N N . MET A 1 197 ? 13.043 -7.435 -13.215 1.00 96.31 197 MET A N 1
ATOM 1466 C CA . MET A 1 197 ? 11.593 -7.311 -13.450 1.00 96.31 197 MET A CA 1
ATOM 1467 C C . MET A 1 197 ? 10.806 -7.336 -12.135 1.00 96.31 197 MET A C 1
ATOM 1469 O O . MET A 1 197 ? 9.828 -6.601 -11.989 1.00 96.31 197 MET A O 1
ATOM 1473 N N . ARG A 1 198 ? 11.240 -8.152 -11.165 1.00 95.31 198 ARG A N 1
ATOM 1474 C CA . ARG A 1 198 ? 10.602 -8.242 -9.851 1.00 95.31 198 ARG A CA 1
ATOM 1475 C C . ARG A 1 198 ? 10.806 -6.968 -9.038 1.00 95.31 198 ARG A C 1
ATOM 1477 O O . ARG A 1 198 ? 9.837 -6.472 -8.466 1.00 95.31 198 ARG A O 1
ATOM 1484 N N . ALA A 1 199 ? 12.017 -6.417 -9.026 1.00 97.06 199 ALA A N 1
ATOM 1485 C CA . ALA A 1 199 ? 12.306 -5.138 -8.389 1.00 97.06 199 ALA A CA 1
ATOM 1486 C C . ALA A 1 199 ? 11.454 -4.014 -8.995 1.00 97.06 199 ALA A C 1
ATOM 1488 O O . ALA A 1 199 ? 10.783 -3.296 -8.262 1.00 97.06 199 ALA A O 1
ATOM 1489 N N . VAL A 1 200 ? 11.381 -3.923 -10.328 1.00 97.94 200 VAL A N 1
ATOM 1490 C CA . VAL A 1 200 ? 10.567 -2.917 -11.034 1.00 97.94 200 VAL A CA 1
ATOM 1491 C C . VAL A 1 200 ? 9.076 -3.065 -10.722 1.00 97.94 200 VAL A C 1
ATOM 1493 O O . VAL A 1 200 ? 8.419 -2.069 -10.424 1.00 97.94 200 VAL A O 1
ATOM 1496 N N . GLY A 1 201 ? 8.544 -4.291 -10.707 1.00 97.38 201 GLY A N 1
ATOM 1497 C CA . GLY A 1 201 ? 7.159 -4.540 -10.294 1.00 97.38 201 GLY A CA 1
ATOM 1498 C C . GLY A 1 201 ? 6.891 -4.124 -8.842 1.00 97.38 201 GLY A C 1
ATOM 1499 O O . GLY A 1 201 ? 5.848 -3.545 -8.542 1.00 97.38 201 GLY A O 1
ATOM 1500 N N . ARG A 1 202 ? 7.849 -4.347 -7.933 1.00 97.62 202 ARG A N 1
ATOM 1501 C CA . ARG A 1 202 ? 7.756 -3.899 -6.534 1.00 97.62 202 ARG A CA 1
ATOM 1502 C C . ARG A 1 202 ? 7.873 -2.378 -6.391 1.00 97.62 202 ARG A C 1
ATOM 1504 O O . ARG A 1 202 ? 7.119 -1.809 -5.610 1.00 97.62 202 ARG A O 1
ATOM 1511 N N . TYR A 1 203 ? 8.740 -1.705 -7.151 1.00 98.38 203 TYR A N 1
ATOM 1512 C CA . TYR A 1 203 ? 8.793 -0.237 -7.177 1.00 98.38 203 TYR A CA 1
ATOM 1513 C C . TYR A 1 203 ? 7.459 0.357 -7.632 1.00 98.38 203 TYR A C 1
ATOM 1515 O O . TYR A 1 203 ? 6.955 1.277 -6.992 1.00 98.38 203 TYR A O 1
ATOM 1523 N N . ALA A 1 204 ? 6.847 -0.207 -8.678 1.00 98.19 204 ALA A N 1
ATOM 1524 C CA . ALA A 1 204 ? 5.517 0.203 -9.119 1.00 98.19 204 ALA A CA 1
ATOM 1525 C C . ALA A 1 204 ? 4.467 0.020 -8.009 1.00 98.19 204 ALA A C 1
ATOM 1527 O O . ALA A 1 204 ? 3.711 0.945 -7.723 1.00 98.19 204 ALA A O 1
ATOM 1528 N N . TYR A 1 205 ? 4.461 -1.130 -7.323 1.00 97.62 205 TYR A N 1
ATOM 1529 C CA . TYR A 1 205 ? 3.566 -1.343 -6.181 1.00 97.62 205 TYR A CA 1
ATOM 1530 C C . TYR A 1 205 ? 3.795 -0.323 -5.062 1.00 97.62 205 TYR A C 1
ATOM 1532 O O . TYR A 1 205 ? 2.832 0.214 -4.525 1.00 97.62 205 TYR A O 1
ATOM 1540 N N . ALA A 1 206 ? 5.054 -0.025 -4.724 1.00 98.00 206 ALA A N 1
ATOM 1541 C CA . ALA A 1 206 ? 5.387 0.951 -3.691 1.00 98.00 206 ALA A CA 1
ATOM 1542 C C . ALA A 1 206 ? 4.830 2.346 -4.019 1.00 98.00 206 ALA A C 1
ATOM 1544 O O . ALA A 1 206 ? 4.323 3.005 -3.117 1.00 98.00 206 ALA A O 1
ATOM 1545 N N . VAL A 1 207 ? 4.843 2.757 -5.294 1.00 98.50 207 VAL A N 1
ATOM 1546 C CA . VAL A 1 207 ? 4.210 4.009 -5.748 1.00 98.50 207 VAL A CA 1
ATOM 1547 C C . VAL A 1 207 ? 2.698 3.987 -5.505 1.00 98.50 207 VAL A C 1
ATOM 1549 O O . VAL A 1 207 ? 2.165 4.934 -4.932 1.00 98.50 207 VAL A O 1
ATOM 1552 N N . TYR A 1 208 ? 1.998 2.915 -5.894 1.00 98.00 208 TYR A N 1
ATOM 1553 C CA . TYR A 1 208 ? 0.547 2.816 -5.681 1.00 98.00 208 TYR A CA 1
ATOM 1554 C C . TYR A 1 208 ? 0.172 2.750 -4.197 1.00 98.00 208 TYR A C 1
ATOM 1556 O O . TYR A 1 208 ? -0.790 3.390 -3.777 1.00 98.00 208 TYR A O 1
ATOM 1564 N N . ALA A 1 209 ? 0.948 2.017 -3.397 1.00 97.25 209 ALA A N 1
ATOM 1565 C CA . ALA A 1 209 ? 0.768 1.951 -1.952 1.00 97.25 209 ALA A CA 1
ATOM 1566 C C . ALA A 1 209 ? 0.995 3.319 -1.301 1.00 97.25 209 ALA A C 1
ATOM 1568 O O . ALA A 1 209 ? 0.171 3.750 -0.504 1.00 97.25 209 ALA A O 1
ATOM 1569 N N . ALA A 1 210 ? 2.058 4.032 -1.682 1.00 98.12 210 ALA A N 1
ATOM 1570 C CA . ALA A 1 210 ? 2.342 5.376 -1.189 1.00 98.12 210 ALA A CA 1
ATOM 1571 C C . ALA A 1 210 ? 1.217 6.366 -1.533 1.00 98.12 210 ALA A C 1
ATOM 1573 O O . ALA A 1 210 ? 0.760 7.102 -0.664 1.00 98.12 210 ALA A O 1
ATOM 1574 N N . ALA A 1 211 ? 0.699 6.323 -2.764 1.00 98.06 211 ALA A N 1
ATOM 1575 C CA . ALA A 1 211 ? -0.415 7.170 -3.190 1.00 98.06 211 ALA A CA 1
ATOM 1576 C C . ALA A 1 211 ? -1.715 6.914 -2.401 1.00 98.06 211 ALA A C 1
ATOM 1578 O O . ALA A 1 211 ? -2.536 7.820 -2.261 1.00 98.06 211 ALA A O 1
ATOM 1579 N N . ALA A 1 212 ? -1.906 5.702 -1.872 1.00 97.25 212 ALA A N 1
ATOM 1580 C CA . ALA A 1 212 ? -3.061 5.358 -1.046 1.00 97.25 212 ALA A CA 1
ATOM 1581 C C . ALA A 1 212 ? -2.944 5.855 0.407 1.00 97.25 212 ALA A C 1
ATOM 1583 O O . ALA A 1 212 ? -3.971 6.009 1.069 1.00 97.25 212 ALA A O 1
ATOM 1584 N N . VAL A 1 213 ? -1.726 6.114 0.908 1.00 97.31 213 VAL A N 1
ATOM 1585 C CA . VAL A 1 213 ? -1.475 6.435 2.325 1.00 97.31 213 VAL A CA 1
ATOM 1586 C C . VAL A 1 213 ? -2.324 7.604 2.828 1.00 97.31 213 VAL A C 1
ATOM 1588 O O . VAL A 1 213 ? -3.002 7.392 3.830 1.00 97.31 213 VAL A O 1
ATOM 1591 N N . PRO A 1 214 ? -2.378 8.786 2.176 1.00 95.69 214 PRO A N 1
ATOM 1592 C CA . PRO A 1 214 ? -3.091 9.934 2.740 1.00 95.69 214 PRO A CA 1
ATOM 1593 C C . PRO A 1 214 ? -4.576 9.646 2.995 1.00 95.69 214 PRO A C 1
ATOM 1595 O O . PRO A 1 214 ? -5.067 9.828 4.102 1.00 95.69 214 PRO A O 1
ATOM 1598 N N . ALA A 1 215 ? -5.271 9.075 2.007 1.00 95.50 215 ALA A N 1
ATOM 1599 C CA . ALA A 1 215 ? -6.692 8.756 2.135 1.00 95.50 215 ALA A CA 1
ATOM 1600 C C . ALA A 1 215 ? -6.973 7.676 3.196 1.00 95.50 215 ALA A C 1
ATOM 1602 O O . ALA A 1 215 ? -8.043 7.665 3.808 1.00 95.50 215 ALA A O 1
ATOM 1603 N N . VAL A 1 216 ? -6.037 6.745 3.409 1.00 96.56 216 VAL A N 1
ATOM 1604 C CA . VAL A 1 216 ? -6.178 5.709 4.440 1.00 96.56 216 VAL A CA 1
ATOM 1605 C C . VAL A 1 216 ? -5.845 6.253 5.828 1.00 96.56 216 VAL A C 1
ATOM 1607 O O . VAL A 1 216 ? -6.516 5.869 6.783 1.00 96.56 216 VAL A O 1
ATOM 1610 N N . VAL A 1 217 ? -4.871 7.158 5.954 1.00 95.50 217 VAL A N 1
ATOM 1611 C CA . VAL A 1 217 ? -4.587 7.869 7.210 1.00 95.50 217 VAL A CA 1
ATOM 1612 C C . VAL A 1 217 ? -5.824 8.637 7.662 1.00 95.50 217 VAL A C 1
ATOM 1614 O O . VAL A 1 217 ? -6.295 8.375 8.767 1.00 95.50 217 VAL A O 1
ATOM 1617 N N . ASP A 1 218 ? -6.406 9.462 6.784 1.00 93.88 218 ASP A N 1
ATOM 1618 C CA . ASP A 1 218 ? -7.632 10.218 7.071 1.00 93.88 218 ASP A CA 1
ATOM 1619 C C . ASP A 1 218 ? -8.760 9.280 7.524 1.00 93.88 218 ASP A C 1
ATOM 1621 O O . ASP A 1 218 ? -9.464 9.530 8.501 1.00 93.88 218 ASP A O 1
ATOM 1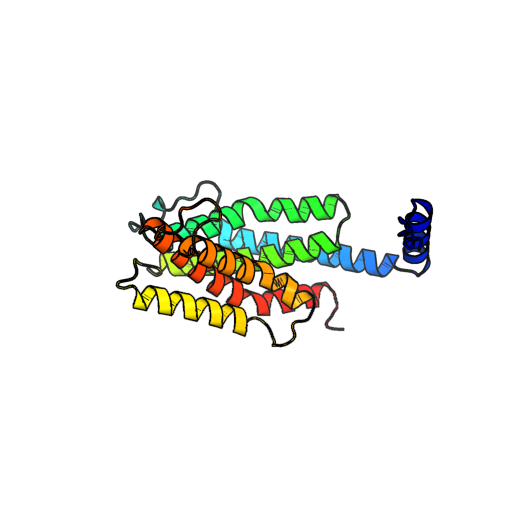625 N N . ARG A 1 219 ? -8.915 8.138 6.840 1.00 94.62 219 ARG A N 1
ATOM 1626 C CA . ARG A 1 219 ? -9.917 7.136 7.213 1.00 94.62 219 ARG A CA 1
ATOM 1627 C C . ARG A 1 219 ? -9.662 6.561 8.604 1.00 94.62 219 ARG A C 1
ATOM 1629 O O . ARG A 1 219 ? -10.595 6.463 9.391 1.00 94.62 219 ARG A O 1
ATOM 1636 N N . VAL A 1 220 ? -8.439 6.124 8.895 1.00 93.56 220 VAL A N 1
ATOM 1637 C CA . VAL A 1 220 ? -8.103 5.501 10.183 1.00 93.56 220 VAL A CA 1
ATOM 1638 C C . VAL A 1 220 ? -8.242 6.509 11.323 1.00 93.56 220 VAL A C 1
ATOM 1640 O O . VAL A 1 220 ? -8.786 6.156 12.365 1.00 93.56 220 VAL A O 1
ATOM 1643 N N . GLN A 1 221 ? -7.806 7.754 11.124 1.00 91.94 221 GLN A N 1
ATOM 1644 C CA . GLN A 1 221 ? -7.945 8.835 12.104 1.00 91.94 221 GLN A CA 1
ATOM 1645 C C . GLN A 1 221 ? -9.415 9.156 12.387 1.00 91.94 221 GLN A C 1
ATOM 1647 O O . GLN A 1 221 ? -9.806 9.197 13.555 1.00 91.94 221 GLN A O 1
ATOM 1652 N N . SER A 1 222 ? -10.241 9.251 11.343 1.00 91.56 222 SER A N 1
ATOM 1653 C CA . SER A 1 222 ? -11.681 9.477 11.481 1.00 91.56 222 SER A CA 1
ATOM 1654 C C . SER A 1 222 ? -12.381 8.357 12.259 1.00 91.56 222 SER A C 1
ATOM 1656 O O . SER A 1 222 ? -13.163 8.632 13.167 1.00 91.56 222 SER A O 1
ATOM 1658 N N . GLU A 1 223 ? -12.072 7.087 11.971 1.00 89.25 223 GLU A N 1
ATOM 1659 C CA . GLU A 1 223 ? -12.684 5.956 12.689 1.00 89.25 223 GLU A CA 1
ATOM 1660 C C . GLU A 1 223 ? -12.195 5.838 14.140 1.00 89.25 223 GLU A C 1
ATOM 1662 O O . GLU A 1 223 ? -12.934 5.344 14.990 1.00 89.25 223 GLU A O 1
ATOM 1667 N N . LEU A 1 224 ? -10.977 6.305 14.435 1.00 86.56 224 LEU A N 1
ATOM 1668 C CA . LEU A 1 224 ? -10.432 6.393 15.793 1.00 86.56 224 LEU A CA 1
ATOM 1669 C C . LEU A 1 224 ? -10.933 7.617 16.579 1.00 86.56 224 LEU A C 1
ATOM 1671 O O . LEU A 1 224 ? -10.602 7.733 17.758 1.00 86.56 224 LEU A O 1
ATOM 1675 N N . GLY A 1 225 ? -11.684 8.529 15.954 1.00 80.44 225 GLY A N 1
ATOM 1676 C CA . GLY A 1 225 ? -12.112 9.782 16.582 1.00 80.44 225 GLY A CA 1
ATOM 1677 C C . GLY A 1 225 ? -10.962 10.761 16.844 1.00 80.44 225 GLY A C 1
ATOM 1678 O O . GLY A 1 225 ? -11.060 11.590 17.738 1.00 80.44 225 GLY A O 1
ATOM 1679 N N . ALA A 1 226 ? -9.858 10.666 16.094 1.00 61.16 226 ALA A N 1
ATOM 1680 C CA . ALA A 1 226 ? -8.690 11.537 16.263 1.00 61.16 226 ALA A CA 1
ATOM 1681 C C . ALA A 1 226 ? -8.881 12.955 15.679 1.00 61.16 226 ALA A C 1
ATOM 1683 O O . ALA A 1 226 ? -8.008 13.805 15.859 1.00 61.16 226 ALA A O 1
ATOM 1684 N N . ASP A 1 227 ? -10.008 13.194 14.998 1.00 52.91 227 ASP A N 1
ATOM 1685 C CA . ASP A 1 227 ? -10.391 14.478 14.394 1.00 52.91 227 ASP A CA 1
ATOM 1686 C C . ASP A 1 227 ? -11.309 15.337 15.298 1.00 52.91 227 ASP A C 1
ATOM 1688 O O . ASP A 1 227 ? -11.685 16.446 14.904 1.00 52.91 227 ASP A O 1
ATOM 1692 N N . GLU A 1 228 ? -11.686 14.839 16.486 1.00 42.91 228 GLU A N 1
ATOM 1693 C CA . GLU A 1 228 ? -12.514 15.532 17.499 1.00 42.91 228 GLU A CA 1
ATOM 1694 C C . GLU A 1 228 ? -11.682 16.060 18.683 1.00 42.91 228 GLU A C 1
ATOM 1696 O O . GLU A 1 228 ? -11.995 17.182 19.157 1.00 42.91 228 GLU A O 1
#

Radius of gyration: 21.24 Å; chains: 1; bounding box: 49×34×65 Å

pLDDT: mean 84.92, std 14.06, range [37.09, 98.5]

Sequence (228 aa):
RRRPGGRRATVADAAGLRDAYVTDGMDAYVDDVATAASRLADVVAATLRNIGPDIDRESDVGDFQRNLEGTPAAELFRVVQRTVVGAPNWVEDTIARGDYATAVASAGHTLVDVVAAGSAVSAIRDGEHGKPASTDEVVSIRERAFAAVDDALPAEPGPVEALVAWPARRTLRDAETELAGHEYEPDDWTPGQRDVMRAVGRYAYAVYAAAAVPAVVDRVQSELGADE

Foldseek 3Di:
DDDDDDDDQDPVNVVVVVCVVVVVPCPVVLVLLLQLLVVLLVVLVVLCVVCVVPAEPPDAPVVAPDDCPLFLLRLLNVVLNVLSHPQSVVLVVCSVVSVSVVSLLSSLQSQLSSQLSSVSSVCVNVPDRGHDPDPVSLVVLLVLLVVLLCVLADPDHDPLLVSSSVLLVVLNVVLVCLQVDDPPDDPPDGHDSSSSSNSSSSSSSSNSSSVSRVVSSVSSCVSSVVVD

Secondary structure (DSSP, 8-state):
-PPPPP-PPPHHHHHHHHHHHHHTT-HHHHHHHHHHHHHHHHHHHHHHHHHTTTS-SS--GGGSSS--TTSHHHHHHHHHHHHHTTHHHHHHHHHHTT-HHHHHHHHHHHHHHHHHHHHHHHHHHTT-----SSHHHHHHHHHHHHHHHHHTS-SS--HHHHHHTHHHHHHHHHHHHHHH--TTS-TT----HHHHHHHHHHHHHHHHHHHHHHHHHHHHHHHTTTT-

Organism: NCBI:txid2692200

InterPro domains:
  IPR059308 Domain of unknown function DUF8264 [PF26793] (31-221)